Protein AF-A0A8J5N623-F1 (afdb_monomer)

Solvent-accessible surface area (backbone atoms only — not comparable to full-atom values): 10216 Å² total; per-residue (Å²): 112,74,68,59,57,49,50,54,53,49,52,52,51,50,54,52,53,52,53,49,53,52,53,52,50,52,61,70,72,46,78,70,57,74,87,44,41,56,81,73,43,44,65,59,52,53,32,50,52,12,28,52,43,9,46,52,46,37,54,52,38,32,59,75,38,57,42,78,83,55,65,49,67,75,46,41,43,70,24,18,51,44,29,21,51,51,32,48,52,50,40,44,64,72,31,49,49,36,61,77,67,63,70,63,93,48,71,68,61,44,48,53,48,45,50,48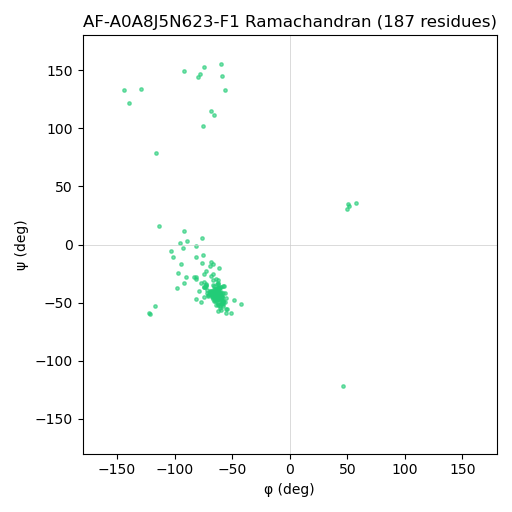,44,47,47,39,29,22,44,53,45,17,64,56,43,18,50,52,47,39,49,57,48,17,62,74,67,68,56,38,96,69,72,62,86,90,40,61,69,57,48,53,51,51,49,49,63,66,44,58,85,45,44,71,60,52,52,51,52,52,49,50,54,51,53,52,50,49,60,64,60,70,56,86,125

InterPro domains:
  IPR009801 Transmembrane protein 126 [PF07114] (34-179)
  IPR009801 Transmembrane protein 126 [PTHR16296] (22-180)

Secondary structure (DSSP, 8-state):
-HHHHHHHHHHHHHHHHHHHHHHHHHHHH-SSTTTTHHHHHHHHHHHHHHHHHHHHHHHHHHHHTT-TTTTHHHHHIIIIIHHHHHHHHHHIIIIIHHHHTT--S-HHHHHHHHHHHHHIIIIIHHHHHHHHHHHHHHHHHTSS-PPPTT-HHHHHHHHHHHHTTTHHHHHHHHHHHHHHHHHHH-S--

Organism: Homarus americanus (NCBI:txid6706)

Mean predicted aligned error: 6.56 Å

pLDDT: mean 87.83, std 6.81, range [43.38, 94.12]

Foldseek 3Di:
DVVVVVVVVVVVVVVLVVLLVVLVVCLVPDPPVLLCVLVVCVLVVLLCLLQVLLVVLLVLLLVVLVCDPHCPVVLSCQRHVVLSVQLSVQCVVQAVSCVSVVVDPDPVVSLVSNLCSSLCSRAVRSLVSSNVSSVVVSVVVVSHDQDDPVCVVSNVVVSCVSCVVCVVVSVVSSVVSVVVSVVSVPSDD

Structure (mmCIF, N/CA/C/O backbone):
data_AF-A0A8J5N623-F1
#
_entry.id   AF-A0A8J5N623-F1
#
loop_
_atom_site.group_PDB
_atom_site.id
_atom_si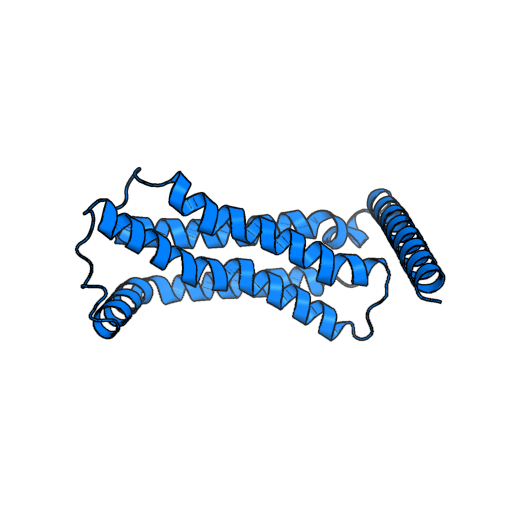te.type_symbol
_atom_site.label_atom_id
_atom_site.label_alt_id
_atom_site.label_comp_id
_atom_site.label_asym_id
_atom_site.label_entity_id
_atom_site.label_seq_id
_atom_site.pdbx_PDB_ins_code
_atom_site.Cartn_x
_atom_site.Cartn_y
_atom_site.Cartn_z
_atom_site.occupancy
_atom_site.B_iso_or_equiv
_atom_site.auth_seq_id
_atom_site.auth_comp_id
_atom_site.auth_asym_id
_atom_site.auth_atom_id
_atom_site.pdbx_PDB_model_num
ATOM 1 N N . MET A 1 1 ? 14.720 -37.752 -17.983 1.00 61.84 1 MET A N 1
ATOM 2 C CA . MET A 1 1 ? 13.963 -36.601 -18.526 1.00 61.84 1 MET A CA 1
ATOM 3 C C . MET A 1 1 ? 13.733 -35.498 -17.493 1.00 61.84 1 MET A C 1
ATOM 5 O O . MET A 1 1 ? 14.031 -34.363 -17.817 1.00 61.84 1 MET A O 1
ATOM 9 N N . SER A 1 2 ? 13.331 -35.794 -16.248 1.00 80.31 2 SER A N 1
ATOM 10 C CA . SER A 1 2 ? 13.046 -34.762 -15.224 1.00 80.31 2 SER A CA 1
ATOM 11 C C . SER A 1 2 ? 14.234 -33.883 -14.794 1.00 80.31 2 SER A C 1
ATOM 13 O O . SER A 1 2 ? 14.039 -32.703 -14.524 1.00 80.31 2 SER A O 1
ATOM 15 N N . ARG A 1 3 ? 15.465 -34.422 -14.745 1.00 80.56 3 ARG A N 1
ATOM 16 C CA . ARG A 1 3 ? 16.666 -33.634 -14.389 1.00 80.56 3 ARG A CA 1
ATOM 17 C C . ARG A 1 3 ? 17.141 -32.694 -15.498 1.00 80.56 3 ARG A C 1
ATOM 19 O O . ARG A 1 3 ? 17.675 -31.638 -15.202 1.00 80.56 3 ARG A O 1
ATOM 26 N N . LEU A 1 4 ? 16.959 -33.069 -16.765 1.00 81.94 4 LEU A N 1
ATOM 27 C CA . LEU A 1 4 ? 17.353 -32.215 -17.891 1.00 81.94 4 LEU A CA 1
ATOM 28 C C . LEU A 1 4 ? 16.415 -31.009 -17.990 1.00 81.94 4 LEU A C 1
ATOM 30 O O . LEU A 1 4 ? 16.894 -29.884 -18.023 1.00 81.94 4 LEU A O 1
ATOM 34 N N . SER A 1 5 ? 15.100 -31.224 -17.860 1.00 82.75 5 SER A N 1
ATOM 35 C CA . SER A 1 5 ? 14.128 -30.125 -17.813 1.00 82.75 5 SER A CA 1
ATOM 36 C C . SER A 1 5 ? 14.331 -29.188 -16.616 1.00 82.75 5 SER A C 1
ATOM 38 O O . SER A 1 5 ? 14.076 -27.993 -16.730 1.00 82.75 5 SER A O 1
ATOM 40 N N . SER A 1 6 ? 14.788 -29.694 -15.460 1.00 84.12 6 SER A N 1
ATOM 41 C CA . SER A 1 6 ? 15.089 -28.830 -14.309 1.00 84.12 6 SER A CA 1
ATOM 42 C C . SER A 1 6 ? 16.354 -27.998 -14.523 1.00 84.12 6 SER A C 1
ATOM 44 O O . SER A 1 6 ? 16.360 -26.826 -14.166 1.00 84.12 6 SER A O 1
ATOM 46 N N . ILE A 1 7 ? 17.391 -28.574 -15.141 1.00 86.31 7 ILE A N 1
ATOM 47 C CA . ILE A 1 7 ? 18.635 -27.861 -15.472 1.00 86.31 7 ILE A CA 1
ATOM 48 C C . ILE A 1 7 ? 18.370 -26.784 -16.532 1.00 86.31 7 ILE A C 1
ATOM 50 O O . ILE A 1 7 ? 18.828 -25.656 -16.382 1.00 86.31 7 ILE A O 1
ATOM 54 N N . GLU A 1 8 ? 17.584 -27.091 -17.566 1.00 87.19 8 GLU A N 1
ATOM 55 C CA . GLU A 1 8 ? 17.186 -26.119 -18.595 1.00 87.19 8 GLU A CA 1
ATOM 56 C C . GLU A 1 8 ? 16.354 -24.968 -18.007 1.00 87.19 8 GLU A C 1
ATOM 58 O O . GLU A 1 8 ? 16.576 -23.803 -18.341 1.00 87.19 8 GLU A O 1
ATOM 63 N N . ALA A 1 9 ? 15.424 -25.273 -17.095 1.00 85.81 9 ALA A N 1
ATOM 64 C CA . ALA A 1 9 ? 14.630 -24.258 -16.406 1.00 85.81 9 ALA A CA 1
ATOM 65 C C . ALA A 1 9 ? 15.488 -23.355 -15.502 1.00 85.81 9 ALA A C 1
ATOM 67 O O . ALA A 1 9 ? 15.245 -22.150 -15.424 1.00 85.81 9 ALA A O 1
ATOM 68 N N . GLU A 1 10 ? 16.490 -23.921 -14.830 1.00 89.81 10 GLU A N 1
ATOM 69 C CA . GLU A 1 10 ? 17.416 -23.174 -13.980 1.00 89.81 10 GLU A CA 1
ATOM 70 C C . GLU A 1 10 ? 18.381 -22.311 -14.802 1.00 89.81 10 GLU A C 1
ATOM 72 O O . GLU A 1 10 ? 18.553 -21.134 -14.490 1.00 89.81 10 GLU A O 1
ATOM 77 N N . ALA A 1 11 ? 18.903 -22.834 -15.915 1.00 88.31 11 ALA A N 1
ATOM 78 C CA . ALA A 1 11 ? 19.735 -22.080 -16.853 1.00 88.31 11 ALA A CA 1
ATOM 79 C C . ALA A 1 11 ? 18.976 -20.897 -17.477 1.00 88.31 11 ALA A C 1
ATOM 81 O O . ALA A 1 11 ? 19.499 -19.783 -17.526 1.00 88.31 11 ALA A O 1
ATOM 82 N N . ARG A 1 12 ? 17.714 -21.101 -17.890 1.00 87.50 12 ARG A N 1
ATOM 83 C CA . ARG A 1 12 ? 16.859 -20.013 -18.395 1.00 87.50 12 ARG A CA 1
ATOM 84 C C . ARG A 1 12 ? 16.616 -18.946 -17.325 1.00 87.50 12 ARG A C 1
ATOM 86 O O . ARG A 1 12 ? 16.663 -17.760 -17.636 1.00 87.50 12 ARG A O 1
ATOM 93 N N . ARG A 1 13 ? 16.379 -19.355 -16.073 1.00 87.31 13 ARG A N 1
ATOM 94 C CA . ARG A 1 13 ? 16.190 -18.423 -14.952 1.00 87.31 13 ARG A CA 1
ATOM 95 C C . ARG A 1 13 ? 17.457 -17.612 -14.670 1.00 87.31 13 ARG A C 1
ATOM 97 O O . ARG A 1 13 ? 17.341 -16.422 -14.407 1.00 87.31 13 ARG A O 1
ATOM 104 N N . GLY A 1 14 ? 18.634 -18.238 -14.736 1.00 89.56 14 GLY A N 1
ATOM 105 C CA . GLY A 1 14 ? 19.921 -17.551 -14.597 1.00 89.56 14 GLY A CA 1
ATOM 106 C C . GLY A 1 14 ? 20.094 -16.454 -15.648 1.00 89.56 14 GLY A C 1
ATOM 107 O O . GLY A 1 14 ? 20.251 -15.292 -15.291 1.00 89.56 14 GLY A O 1
ATOM 108 N N . ALA A 1 15 ? 19.916 -16.798 -16.927 1.00 89.38 15 ALA A N 1
ATOM 109 C CA . ALA A 1 15 ? 20.019 -15.837 -18.028 1.00 89.38 15 ALA A CA 1
ATOM 110 C C . ALA A 1 15 ? 19.015 -14.670 -17.914 1.00 89.38 15 ALA A C 1
ATOM 112 O O . ALA A 1 15 ? 19.348 -13.533 -18.233 1.00 89.38 15 ALA A O 1
ATOM 113 N N . GLU A 1 16 ? 17.792 -14.930 -17.436 1.00 88.50 16 GLU A N 1
ATOM 114 C CA . GLU A 1 16 ? 16.791 -13.882 -17.186 1.00 88.50 16 GLU A CA 1
ATOM 115 C C . GLU A 1 16 ? 17.231 -12.912 -16.076 1.00 88.50 16 GLU A C 1
ATOM 117 O O . GLU A 1 16 ? 17.041 -11.700 -16.193 1.00 88.50 16 GLU A O 1
ATOM 122 N N . VAL A 1 17 ? 17.825 -13.434 -14.998 1.00 89.75 17 VAL A N 1
ATOM 123 C CA . VAL A 1 17 ? 18.343 -12.618 -13.891 1.00 89.75 17 VAL A CA 1
ATOM 124 C C . VAL A 1 17 ? 19.509 -11.750 -14.363 1.00 89.75 17 VAL A C 1
ATOM 126 O O . VAL A 1 17 ? 19.524 -10.557 -14.056 1.00 89.75 17 VAL A O 1
ATOM 129 N N . ASP A 1 18 ? 20.427 -12.307 -15.148 1.00 91.75 18 ASP A N 1
ATOM 130 C CA . ASP A 1 18 ? 21.573 -11.570 -15.689 1.00 91.75 18 ASP A CA 1
ATOM 131 C C . ASP A 1 18 ? 21.121 -10.449 -16.641 1.00 91.75 18 ASP A C 1
ATOM 133 O O . ASP A 1 18 ? 21.531 -9.298 -16.480 1.00 91.75 18 ASP A O 1
ATOM 137 N N . ALA A 1 19 ? 20.184 -10.741 -17.552 1.00 91.12 19 ALA A N 1
ATOM 138 C CA . ALA A 1 19 ? 19.603 -9.744 -18.457 1.00 91.12 19 ALA A CA 1
ATOM 139 C C . ALA A 1 19 ? 18.875 -8.616 -17.701 1.00 91.12 19 ALA A C 1
ATOM 141 O O . ALA A 1 19 ? 18.941 -7.442 -18.080 1.00 91.12 19 ALA A O 1
ATOM 142 N N . PHE A 1 20 ? 18.196 -8.945 -16.598 1.00 90.94 20 PHE A N 1
ATOM 143 C CA . PHE A 1 20 ? 17.582 -7.941 -15.729 1.00 90.94 20 PHE A CA 1
ATOM 144 C C . PHE A 1 20 ? 18.638 -7.056 -15.043 1.00 90.94 20 PHE A C 1
ATOM 146 O O . PHE A 1 20 ? 18.471 -5.842 -14.959 1.00 90.94 20 PHE A O 1
ATOM 153 N N . HIS A 1 21 ? 19.744 -7.627 -14.566 1.00 91.94 21 HIS A N 1
ATOM 154 C CA . HIS A 1 21 ? 20.822 -6.849 -13.948 1.00 91.94 21 HIS A CA 1
ATOM 155 C C . HIS A 1 21 ? 21.518 -5.906 -14.935 1.00 91.94 21 HIS A C 1
ATOM 157 O O . HIS A 1 21 ? 21.803 -4.753 -14.590 1.00 91.94 21 HIS A O 1
ATOM 163 N N . GLU A 1 22 ? 21.754 -6.369 -16.160 1.00 93.00 22 GLU A N 1
ATOM 164 C CA . GLU A 1 22 ? 22.340 -5.553 -17.223 1.00 93.00 22 GLU A CA 1
ATOM 165 C C . GLU A 1 22 ? 21.433 -4.367 -17.574 1.00 93.00 22 GLU A C 1
ATOM 167 O O . GLU A 1 22 ? 21.854 -3.211 -17.525 1.00 93.00 22 GLU A O 1
ATOM 172 N N . SER A 1 23 ? 20.151 -4.633 -17.823 1.00 91.12 23 SER A N 1
ATOM 173 C CA . SER A 1 23 ? 19.167 -3.592 -18.140 1.00 91.12 23 SER A CA 1
ATOM 174 C C . SER A 1 23 ? 18.974 -2.575 -17.008 1.00 91.12 23 SER A C 1
ATOM 176 O O . SER A 1 23 ? 18.869 -1.378 -17.275 1.00 91.12 23 SER A O 1
ATOM 178 N N . ILE A 1 24 ? 19.004 -2.993 -15.737 1.00 90.81 24 ILE A N 1
ATOM 179 C CA . ILE A 1 24 ? 18.969 -2.060 -14.597 1.00 90.81 24 ILE A CA 1
ATOM 180 C C . ILE A 1 24 ? 20.214 -1.172 -14.547 1.00 90.81 24 ILE A C 1
ATOM 182 O O . ILE A 1 24 ? 20.088 0.029 -14.282 1.00 90.81 24 ILE A O 1
ATOM 186 N N . THR A 1 25 ? 21.391 -1.734 -14.824 1.00 92.38 25 THR A N 1
ATOM 187 C CA . THR A 1 25 ? 22.647 -0.970 -14.898 1.00 92.38 25 THR A CA 1
ATOM 188 C C . THR A 1 25 ? 22.569 0.086 -15.999 1.00 92.38 25 THR A C 1
ATOM 190 O O . THR A 1 25 ? 22.835 1.261 -15.740 1.00 92.38 25 THR A O 1
ATOM 193 N N . LEU A 1 26 ? 22.078 -0.292 -17.184 1.00 91.81 26 LEU A N 1
ATOM 194 C CA . LEU A 1 26 ? 21.854 0.634 -18.298 1.00 91.81 26 LEU A CA 1
ATOM 195 C C . LEU A 1 26 ? 20.890 1.767 -17.922 1.00 91.81 26 LEU A C 1
ATOM 197 O O . LEU A 1 26 ? 21.179 2.935 -18.179 1.00 91.81 26 LEU A O 1
ATOM 201 N N . ILE A 1 27 ? 1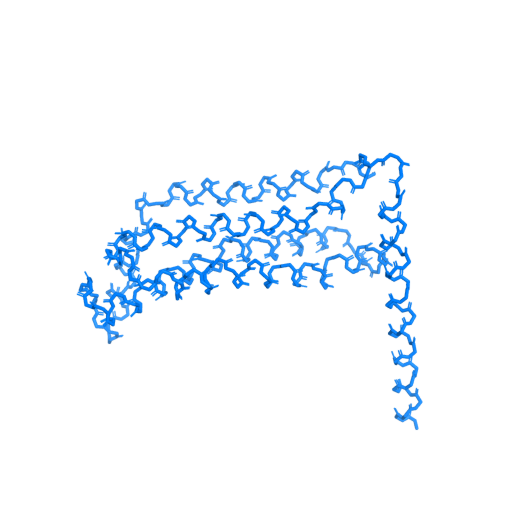9.777 1.449 -17.251 1.00 90.06 27 ILE A N 1
ATOM 202 C CA . ILE A 1 27 ? 18.828 2.460 -16.759 1.00 90.06 27 ILE A CA 1
ATOM 203 C C . ILE A 1 27 ? 19.522 3.416 -15.781 1.00 90.06 27 ILE A C 1
ATOM 205 O O . ILE A 1 27 ? 19.288 4.625 -15.823 1.00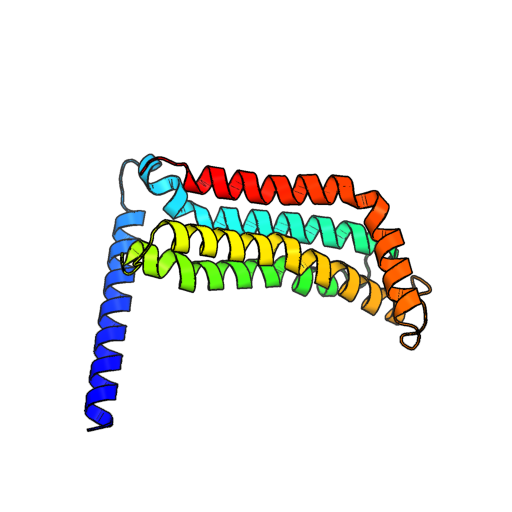 90.06 27 ILE A O 1
ATOM 209 N N . HIS A 1 28 ? 20.380 2.908 -14.894 1.00 88.81 28 HIS A N 1
ATOM 210 C CA . HIS A 1 28 ? 21.078 3.733 -13.906 1.00 88.81 28 HIS A CA 1
ATOM 211 C C . HIS A 1 28 ? 22.062 4.708 -14.555 1.00 88.81 28 HIS A C 1
ATOM 213 O O . HIS A 1 28 ? 22.068 5.890 -14.192 1.00 88.81 28 HIS A O 1
ATOM 219 N N . GLU A 1 29 ? 22.808 4.255 -15.555 1.00 93.50 29 GLU A N 1
ATOM 220 C CA . GLU A 1 29 ? 23.816 5.052 -16.260 1.00 93.50 29 GLU A CA 1
ATOM 221 C C . GLU A 1 29 ? 23.236 5.973 -17.349 1.00 93.50 29 GLU A C 1
ATOM 223 O O . GLU A 1 29 ? 23.932 6.876 -17.823 1.00 93.50 29 GLU A O 1
ATOM 228 N N . TRP A 1 30 ? 21.954 5.810 -17.700 1.00 92.19 30 TRP A N 1
ATOM 229 C CA . TRP A 1 30 ? 21.280 6.569 -18.758 1.00 92.19 30 TRP A CA 1
ATOM 230 C C . TRP A 1 30 ? 21.341 8.096 -18.566 1.00 92.19 30 TRP A C 1
ATOM 232 O O . TRP A 1 30 ? 21.024 8.623 -17.488 1.00 92.19 30 TRP A O 1
ATOM 242 N N . LYS A 1 31 ? 21.696 8.806 -19.649 1.00 92.62 31 LYS A N 1
ATOM 243 C CA . LYS A 1 31 ? 21.697 10.274 -19.774 1.00 92.62 31 LYS A CA 1
ATOM 244 C C . LYS A 1 31 ? 20.936 10.686 -21.050 1.00 92.62 31 LYS A C 1
ATOM 246 O O . LYS A 1 31 ? 21.253 10.133 -22.099 1.00 92.62 31 LYS A O 1
ATOM 251 N N . PRO A 1 32 ? 20.030 11.684 -21.000 1.00 91.19 32 PRO A N 1
ATOM 252 C CA . PRO A 1 32 ? 19.668 12.508 -19.844 1.00 91.19 32 PRO A CA 1
ATOM 253 C C . PRO A 1 32 ? 18.794 11.754 -18.829 1.00 91.19 32 PRO A C 1
ATOM 255 O O . PRO A 1 32 ? 18.073 10.821 -19.156 1.00 91.19 32 PRO A O 1
ATOM 258 N N . THR A 1 33 ? 18.865 12.143 -17.556 1.00 86.38 33 THR A N 1
ATOM 259 C CA . THR A 1 33 ? 18.146 11.448 -16.472 1.00 86.38 33 THR A CA 1
ATOM 260 C C . THR A 1 33 ? 16.644 11.737 -16.441 1.00 86.38 33 THR A C 1
ATOM 262 O O . THR A 1 33 ? 15.944 11.101 -15.657 1.00 86.38 33 THR A O 1
ATOM 265 N N . SER A 1 34 ? 16.166 12.695 -17.242 1.00 85.81 34 SER A N 1
ATOM 266 C CA . SER A 1 34 ? 14.746 13.032 -17.389 1.00 85.81 34 SER A CA 1
ATOM 267 C C . SER A 1 34 ? 13.939 11.855 -17.919 1.00 85.81 34 SER A C 1
ATOM 269 O O . SER A 1 34 ? 12.901 11.539 -17.359 1.00 85.81 34 SER A O 1
ATOM 271 N N . ASP A 1 35 ? 14.465 11.158 -18.924 1.00 85.44 35 ASP A N 1
ATOM 272 C CA . ASP A 1 35 ? 13.712 10.165 -19.703 1.00 85.44 35 ASP A CA 1
ATOM 273 C C . ASP A 1 35 ? 13.445 8.884 -18.897 1.00 85.44 35 ASP A C 1
ATOM 275 O O . ASP A 1 35 ? 12.524 8.125 -19.165 1.00 85.44 35 ASP A O 1
ATOM 279 N N . VAL A 1 36 ? 14.266 8.644 -17.872 1.00 87.38 36 VAL A N 1
ATOM 280 C CA . VAL A 1 36 ? 14.174 7.482 -16.977 1.00 87.38 36 VAL A CA 1
ATOM 281 C C . VAL A 1 36 ? 13.802 7.884 -15.550 1.00 87.38 36 VAL A C 1
ATOM 283 O O . VAL A 1 36 ? 14.000 7.100 -14.615 1.00 87.38 36 VAL A O 1
ATOM 286 N N . PHE A 1 37 ? 13.297 9.106 -15.343 1.00 85.25 37 PHE A N 1
ATOM 287 C CA . PHE A 1 37 ? 12.998 9.623 -14.008 1.00 85.25 37 PHE A CA 1
ATOM 288 C C . PHE A 1 37 ? 11.983 8.738 -13.276 1.00 85.25 37 PHE A C 1
ATOM 290 O O . PHE A 1 37 ? 12.246 8.326 -12.136 1.00 85.25 37 PHE A O 1
ATOM 297 N N . ALA A 1 38 ? 10.882 8.388 -13.946 1.00 83.69 38 ALA A N 1
ATOM 298 C CA . ALA A 1 38 ? 9.874 7.478 -13.420 1.00 83.69 38 ALA A CA 1
ATOM 299 C C . ALA A 1 38 ? 10.484 6.106 -13.078 1.00 83.69 38 ALA A C 1
ATOM 301 O O . ALA A 1 38 ? 10.360 5.644 -11.943 1.00 83.69 38 ALA A O 1
ATOM 302 N N . LEU A 1 39 ? 11.250 5.492 -13.991 1.00 84.38 39 LEU A N 1
ATOM 303 C CA . LEU A 1 39 ? 11.878 4.178 -13.764 1.00 84.38 39 LEU A CA 1
ATOM 304 C C . LEU A 1 39 ? 12.910 4.168 -12.627 1.00 84.38 39 LEU A C 1
ATOM 306 O O . LEU A 1 39 ? 13.090 3.136 -11.979 1.00 84.38 39 LEU A O 1
ATOM 310 N N . LYS A 1 40 ? 13.588 5.287 -12.360 1.00 86.25 40 LYS A N 1
ATOM 311 C CA . LYS A 1 40 ? 14.543 5.397 -11.246 1.00 86.25 40 LYS A CA 1
ATOM 312 C C . LYS A 1 40 ? 13.846 5.601 -9.903 1.00 86.25 40 LYS A C 1
ATOM 314 O O . LYS A 1 40 ? 14.267 5.023 -8.902 1.00 86.25 40 LYS A O 1
ATOM 319 N N . ASN A 1 41 ? 12.787 6.409 -9.865 1.00 86.25 41 ASN A N 1
ATOM 320 C CA . ASN A 1 41 ? 12.191 6.876 -8.610 1.00 86.25 41 ASN A CA 1
ATOM 321 C C . ASN A 1 41 ? 10.890 6.168 -8.213 1.00 86.25 41 ASN A C 1
ATOM 323 O O . ASN A 1 41 ? 10.397 6.399 -7.105 1.00 86.25 41 ASN A O 1
ATOM 327 N N . TYR A 1 42 ? 10.339 5.287 -9.055 1.00 84.62 42 TYR A N 1
ATOM 328 C CA . TYR A 1 42 ? 9.032 4.678 -8.794 1.00 84.62 42 TYR A CA 1
ATOM 329 C C . TYR A 1 42 ? 8.964 3.945 -7.437 1.00 84.62 42 TYR A C 1
ATOM 331 O O . TYR A 1 42 ? 7.984 4.117 -6.718 1.00 84.62 42 TYR A O 1
ATOM 339 N N . MET A 1 43 ? 9.992 3.185 -7.014 1.00 84.50 43 MET A N 1
ATOM 340 C CA . MET A 1 43 ? 9.953 2.471 -5.720 1.00 84.50 43 MET A CA 1
ATOM 341 C C . MET A 1 43 ? 9.804 3.428 -4.539 1.00 84.50 43 MET A C 1
ATOM 343 O O . MET A 1 43 ? 9.042 3.155 -3.606 1.00 84.50 43 MET A O 1
ATOM 347 N N . PHE A 1 44 ? 10.527 4.549 -4.577 1.00 87.75 44 PHE A N 1
ATOM 348 C CA . PHE A 1 44 ? 10.459 5.568 -3.537 1.00 87.75 44 PHE A CA 1
ATOM 349 C C . PHE A 1 44 ? 9.094 6.250 -3.538 1.00 87.75 44 PHE A C 1
ATOM 351 O O . PHE A 1 44 ? 8.500 6.406 -2.470 1.00 87.75 44 PHE A O 1
ATOM 358 N N . ALA A 1 45 ? 8.560 6.577 -4.719 1.00 87.12 45 ALA A N 1
ATOM 359 C CA . ALA A 1 45 ? 7.231 7.163 -4.859 1.00 87.12 45 ALA A CA 1
ATOM 360 C C . ALA A 1 45 ? 6.138 6.235 -4.296 1.00 87.12 45 ALA A C 1
ATOM 362 O O . ALA A 1 45 ? 5.372 6.645 -3.421 1.00 87.12 45 ALA A O 1
ATOM 363 N N . LEU A 1 46 ? 6.114 4.964 -4.709 1.00 87.19 46 LEU A N 1
ATOM 364 C CA . LEU A 1 46 ? 5.140 3.967 -4.242 1.00 87.19 46 LEU A CA 1
ATOM 365 C C . LEU A 1 46 ? 5.233 3.735 -2.728 1.00 87.19 46 LEU A C 1
ATOM 367 O O . LEU A 1 46 ? 4.217 3.690 -2.028 1.00 87.19 46 LEU A O 1
ATOM 371 N N . SER A 1 47 ? 6.455 3.631 -2.203 1.00 89.56 47 SER A N 1
ATOM 372 C CA . SER A 1 47 ? 6.695 3.436 -0.770 1.00 89.56 47 SER A CA 1
ATOM 373 C C . SER A 1 47 ? 6.256 4.642 0.056 1.00 89.56 47 SER A C 1
ATOM 375 O O . SER A 1 47 ? 5.641 4.475 1.113 1.00 89.56 47 SER A O 1
ATOM 377 N N . ALA A 1 48 ? 6.544 5.858 -0.414 1.00 90.12 48 ALA A N 1
ATOM 378 C CA . ALA A 1 48 ? 6.152 7.092 0.258 1.00 90.12 48 ALA A CA 1
ATOM 379 C C . ALA A 1 48 ? 4.627 7.253 0.277 1.00 90.12 48 ALA A C 1
ATOM 381 O O . ALA A 1 48 ? 4.048 7.533 1.329 1.00 90.12 48 ALA A O 1
ATOM 382 N N . LEU A 1 49 ? 3.967 7.002 -0.855 1.00 89.94 49 LEU A N 1
ATOM 383 C CA . LEU A 1 49 ? 2.512 7.058 -0.971 1.00 89.94 49 LEU A CA 1
ATOM 384 C C . LEU A 1 49 ? 1.826 6.025 -0.077 1.00 89.94 49 LEU A C 1
ATOM 386 O O . LEU A 1 49 ? 0.875 6.366 0.632 1.00 89.94 49 LEU A O 1
ATOM 390 N N . SER A 1 50 ? 2.302 4.779 -0.085 1.00 90.94 50 SER A N 1
ATOM 391 C CA . SER A 1 50 ? 1.740 3.690 0.729 1.00 90.94 50 SER A CA 1
ATOM 392 C C . SER A 1 50 ? 1.951 3.937 2.223 1.00 90.94 50 SER A C 1
ATOM 394 O O . SER A 1 50 ? 1.026 3.802 3.025 1.00 90.94 50 SER A O 1
ATOM 396 N N . SER A 1 51 ? 3.140 4.406 2.606 1.00 92.31 51 SER A N 1
ATOM 397 C CA . SER A 1 51 ? 3.438 4.724 4.005 1.00 92.31 51 SER A CA 1
ATOM 398 C C . SER A 1 51 ? 2.649 5.941 4.486 1.00 92.31 51 SER A C 1
ATOM 400 O O . SER A 1 51 ? 2.116 5.929 5.592 1.00 92.31 51 SER A O 1
ATOM 402 N N . GLY A 1 52 ? 2.543 6.994 3.673 1.00 92.38 52 GLY A N 1
ATOM 403 C CA . GLY A 1 52 ? 1.836 8.223 4.041 1.00 92.38 52 GLY A CA 1
ATOM 404 C C . GLY A 1 52 ? 0.340 7.995 4.253 1.00 92.38 52 GLY A C 1
ATOM 405 O O . GLY A 1 52 ? -0.227 8.415 5.264 1.00 92.38 52 GLY A O 1
ATOM 406 N N . SER A 1 53 ? -0.290 7.262 3.338 1.00 92.75 53 SER A N 1
ATOM 407 C CA . SER A 1 53 ? -1.699 6.872 3.448 1.00 92.75 53 SER A CA 1
ATOM 408 C C . SER A 1 53 ? -1.954 5.935 4.632 1.00 92.75 53 SER A C 1
ATOM 410 O O . SER A 1 53 ? -2.842 6.211 5.444 1.00 92.75 53 SER A O 1
ATOM 412 N N . GLY A 1 54 ? -1.130 4.898 4.807 1.00 92.56 54 GLY A N 1
ATOM 413 C CA . GLY A 1 54 ? -1.195 4.012 5.969 1.00 92.56 54 GLY A CA 1
ATOM 414 C C . GLY A 1 54 ? -1.007 4.757 7.294 1.00 92.56 54 GLY A C 1
ATOM 415 O O . GLY A 1 54 ? -1.774 4.554 8.237 1.00 92.56 54 GLY A O 1
ATOM 416 N N . ALA A 1 55 ? -0.038 5.674 7.371 1.00 93.62 55 ALA A N 1
ATOM 417 C CA . ALA A 1 55 ? 0.231 6.471 8.567 1.00 93.62 55 ALA A CA 1
ATOM 418 C C . ALA A 1 55 ? -0.933 7.408 8.903 1.00 93.62 55 ALA A C 1
ATOM 420 O O . ALA A 1 55 ? -1.299 7.535 10.078 1.00 93.62 55 ALA A O 1
ATOM 421 N N . TYR A 1 56 ? -1.546 8.023 7.890 1.00 94.12 56 TYR A N 1
ATOM 422 C CA . TYR A 1 56 ? -2.727 8.861 8.062 1.00 94.12 56 TYR A CA 1
ATOM 423 C C . TYR A 1 56 ? -3.908 8.060 8.623 1.00 94.12 56 TYR A C 1
ATOM 425 O O . TYR A 1 56 ? -4.483 8.434 9.652 1.00 94.12 56 TYR A O 1
ATOM 433 N N . ILE A 1 57 ? -4.227 6.926 7.991 1.00 93.19 57 ILE A N 1
ATOM 434 C CA . ILE A 1 57 ? -5.329 6.044 8.395 1.00 93.19 57 ILE A CA 1
ATOM 435 C C . ILE A 1 57 ? -5.093 5.510 9.815 1.00 93.19 57 ILE A C 1
ATOM 437 O O . ILE A 1 57 ? -5.982 5.593 10.667 1.00 93.19 57 ILE A O 1
ATOM 441 N N . ASN A 1 58 ? -3.881 5.032 10.107 1.00 93.94 58 ASN A N 1
ATOM 442 C CA . ASN A 1 58 ? -3.522 4.527 11.430 1.00 93.94 58 ASN A CA 1
ATOM 443 C C . ASN A 1 58 ? -3.644 5.620 12.504 1.00 93.94 58 ASN A C 1
ATOM 445 O O . ASN A 1 58 ? -4.241 5.407 13.559 1.00 93.94 58 ASN A O 1
ATOM 449 N N . SER A 1 59 ? -3.130 6.822 12.231 1.00 92.31 59 SER A N 1
ATOM 450 C CA . SER A 1 59 ? -3.197 7.951 13.168 1.00 92.31 59 SER A CA 1
ATOM 451 C C . SER A 1 59 ? -4.636 8.362 13.468 1.00 92.31 59 SER A C 1
ATOM 453 O O . SER A 1 59 ? -4.966 8.661 14.619 1.00 92.31 59 SER A O 1
ATOM 455 N N . TYR A 1 60 ? -5.502 8.333 12.453 1.00 93.69 60 TYR A N 1
ATOM 456 C CA . TYR A 1 60 ? -6.922 8.610 12.615 1.00 93.69 60 TYR A CA 1
ATOM 457 C C . TYR A 1 60 ? -7.595 7.599 13.551 1.00 93.69 60 TYR A C 1
ATOM 459 O O . TYR A 1 60 ? -8.131 7.996 14.590 1.00 93.69 60 TYR A O 1
ATOM 467 N N . TYR A 1 61 ? -7.518 6.300 13.243 1.00 92.00 61 TYR A N 1
ATOM 468 C CA . TYR A 1 61 ? -8.183 5.278 14.058 1.00 92.00 61 TYR A CA 1
ATOM 469 C C . TYR A 1 61 ? -7.620 5.227 15.481 1.00 92.00 61 TYR A C 1
ATOM 471 O O . TYR A 1 61 ? -8.398 5.215 16.433 1.00 92.00 61 TYR A O 1
ATOM 479 N N . ARG A 1 62 ? -6.297 5.338 15.666 1.00 92.06 62 ARG A N 1
ATOM 480 C CA . ARG A 1 62 ? -5.677 5.414 17.005 1.00 92.06 62 ARG A CA 1
ATOM 481 C C . ARG A 1 62 ? -6.209 6.579 17.840 1.00 92.06 62 ARG A C 1
ATOM 483 O O . ARG A 1 62 ? -6.357 6.437 19.057 1.00 92.06 62 ARG A O 1
ATOM 490 N N . LYS A 1 63 ? -6.504 7.721 17.208 1.00 91.56 63 LYS A N 1
ATOM 491 C CA . LYS A 1 63 ? -7.098 8.883 17.882 1.00 91.56 63 LYS A CA 1
ATOM 492 C C . LYS A 1 63 ? -8.544 8.614 18.296 1.00 91.56 63 LYS A C 1
ATOM 494 O O . LYS A 1 63 ? -8.916 8.973 19.411 1.00 91.56 63 LYS A O 1
ATOM 499 N N . VAL A 1 64 ? -9.330 7.955 17.444 1.00 91.31 64 VAL A N 1
ATOM 500 C CA . VAL A 1 64 ? -10.738 7.618 17.722 1.00 91.31 64 VAL A CA 1
ATOM 501 C C . VAL A 1 64 ? -10.868 6.695 18.939 1.00 91.31 64 VAL A C 1
ATOM 503 O O . VAL A 1 64 ? -11.674 6.969 19.826 1.00 91.31 64 VAL A O 1
ATOM 506 N N . VAL A 1 65 ? -10.026 5.663 19.041 1.00 89.75 65 VAL A N 1
ATOM 507 C CA . VAL A 1 65 ? -10.044 4.703 20.167 1.00 89.75 65 VAL A CA 1
ATOM 508 C C . VAL A 1 65 ? -9.112 5.072 21.332 1.00 89.75 65 VAL A C 1
ATOM 510 O O . VAL A 1 65 ? -8.891 4.274 22.243 1.00 89.75 65 VAL A O 1
ATOM 513 N N . LYS A 1 66 ? -8.582 6.303 21.331 1.00 89.19 66 LYS A N 1
ATOM 514 C CA . LYS A 1 66 ? -7.798 6.897 22.429 1.00 89.19 66 LYS A CA 1
ATOM 515 C C . LYS A 1 66 ? -6.541 6.104 22.833 1.00 89.19 66 LYS A C 1
ATOM 517 O O . LYS A 1 66 ? -6.152 6.130 23.997 1.00 89.19 66 LYS A O 1
ATOM 522 N N . LEU A 1 67 ? -5.848 5.479 21.877 1.00 86.00 67 LEU A N 1
ATOM 523 C CA . LEU A 1 67 ? -4.642 4.673 22.146 1.00 86.00 67 LEU A CA 1
ATOM 524 C C . LEU A 1 67 ? -3.411 5.487 22.618 1.00 86.00 67 LEU A C 1
ATOM 526 O O . LEU A 1 67 ? -2.455 4.917 23.139 1.00 86.00 67 LEU A O 1
ATOM 530 N N . ARG A 1 68 ? -3.409 6.821 22.450 1.00 83.25 68 ARG A N 1
ATOM 531 C CA . ARG A 1 68 ? -2.314 7.746 22.843 1.00 83.25 68 ARG A CA 1
ATOM 532 C C . ARG A 1 68 ? -0.928 7.219 22.417 1.00 83.25 68 ARG A C 1
ATOM 534 O O . ARG A 1 68 ? -0.720 7.001 21.226 1.00 83.25 68 ARG A O 1
ATOM 541 N N . ASN A 1 69 ? 0.006 7.017 23.351 1.00 82.31 69 ASN A N 1
ATOM 542 C CA . ASN A 1 69 ? 1.354 6.487 23.085 1.00 82.31 69 ASN A CA 1
ATOM 543 C C . ASN A 1 69 ? 1.449 4.960 23.224 1.00 82.31 69 ASN A C 1
ATOM 545 O O . ASN A 1 69 ? 2.501 4.382 22.962 1.00 82.31 69 ASN A O 1
ATOM 549 N N . GLN A 1 70 ? 0.367 4.289 23.615 1.00 80.50 70 GLN A N 1
ATOM 550 C CA . GLN A 1 70 ? 0.360 2.839 23.755 1.00 80.50 70 GLN A CA 1
ATOM 551 C C . GLN A 1 70 ? 0.235 2.172 22.376 1.00 80.50 70 GLN A C 1
ATOM 553 O O . GLN A 1 70 ? -0.377 2.719 21.450 1.00 80.50 70 GLN A O 1
ATOM 558 N N . ALA A 1 71 ? 0.872 1.003 22.232 1.00 80.88 71 ALA A N 1
ATOM 559 C CA . ALA A 1 71 ? 0.871 0.183 21.015 1.00 80.88 71 ALA A CA 1
ATOM 560 C C . ALA A 1 71 ? 1.204 0.955 19.715 1.00 80.88 71 ALA A C 1
ATOM 562 O O . ALA A 1 71 ? 0.722 0.615 18.633 1.00 80.88 71 ALA A O 1
ATOM 563 N N . PHE A 1 72 ? 2.025 2.013 19.802 1.00 84.94 72 PHE A N 1
ATOM 564 C CA . PHE A 1 72 ? 2.419 2.808 18.635 1.00 84.94 72 PHE A CA 1
ATOM 565 C C . PHE A 1 72 ? 3.146 1.945 17.600 1.00 84.94 72 PHE A C 1
ATOM 567 O O . PHE A 1 72 ? 2.672 1.803 16.479 1.00 84.94 72 PHE A O 1
ATOM 574 N N . ILE A 1 73 ? 4.234 1.287 18.007 1.00 86.19 73 ILE A N 1
ATOM 575 C CA . ILE A 1 73 ? 5.035 0.430 17.120 1.00 86.19 73 ILE A CA 1
ATOM 576 C C . ILE A 1 73 ? 4.199 -0.751 16.608 1.00 86.19 73 ILE A C 1
ATOM 578 O O . ILE A 1 73 ? 4.226 -1.064 15.421 1.00 86.19 73 ILE A O 1
ATOM 582 N N . SER A 1 74 ? 3.395 -1.359 17.483 1.00 87.31 74 SER A N 1
ATOM 583 C CA . SER A 1 74 ? 2.586 -2.537 17.153 1.00 87.31 74 SER A CA 1
ATOM 584 C C . SER A 1 74 ? 1.476 -2.263 16.138 1.00 87.31 74 SER A C 1
ATOM 586 O O . SER A 1 74 ? 1.064 -3.181 15.442 1.00 87.31 74 SER A O 1
ATOM 588 N N . THR A 1 75 ? 0.993 -1.022 16.037 1.00 88.00 75 THR A N 1
ATOM 589 C CA . THR A 1 75 ? 0.026 -0.610 15.002 1.00 88.00 75 THR A CA 1
ATOM 590 C C . THR A 1 75 ? 0.722 -0.053 13.761 1.00 88.00 75 THR A C 1
ATOM 592 O O . THR A 1 75 ? 0.253 -0.267 12.648 1.00 88.00 75 THR A O 1
ATOM 595 N N . LEU A 1 76 ? 1.871 0.610 13.923 1.00 90.12 76 LEU A N 1
ATOM 596 C CA . LEU A 1 76 ? 2.641 1.175 12.814 1.00 90.12 76 LEU A CA 1
ATOM 597 C C . LEU A 1 76 ? 3.239 0.091 11.906 1.00 90.12 76 LEU A C 1
ATOM 599 O O . LEU A 1 76 ? 3.149 0.199 10.686 1.00 90.12 76 LEU A O 1
ATOM 603 N N . LEU A 1 77 ? 3.813 -0.966 12.485 1.00 91.62 77 LEU A N 1
ATOM 604 C CA . LEU A 1 77 ? 4.427 -2.059 11.727 1.00 91.62 77 LEU A CA 1
ATOM 605 C C . LEU A 1 77 ? 3.460 -2.704 10.717 1.00 91.62 77 LEU A C 1
ATOM 607 O O . LEU A 1 77 ? 3.757 -2.669 9.522 1.00 91.62 77 LEU A O 1
ATOM 611 N N . PRO A 1 78 ? 2.304 -3.251 11.136 1.00 88.69 78 PRO A N 1
ATOM 612 C CA . PRO A 1 78 ? 1.413 -3.948 10.220 1.00 88.69 78 PRO A CA 1
ATOM 613 C C . PRO A 1 78 ? 0.635 -3.016 9.293 1.00 88.69 78 PRO A C 1
ATOM 615 O O . PRO A 1 78 ? 0.249 -3.478 8.230 1.00 88.69 78 PRO A O 1
ATOM 618 N N . VAL A 1 79 ? 0.388 -1.749 9.661 1.00 91.56 79 VAL A N 1
ATOM 619 C CA . VAL A 1 79 ? -0.474 -0.829 8.883 1.00 91.56 79 VAL A CA 1
ATOM 620 C C . VAL A 1 79 ? 0.320 0.102 7.963 1.00 91.56 79 VAL A C 1
ATOM 622 O O . VAL A 1 79 ? -0.225 0.581 6.976 1.00 91.56 79 VAL A O 1
ATOM 625 N N . VAL A 1 80 ? 1.592 0.376 8.266 1.00 92.75 80 VAL A N 1
ATOM 626 C CA . VAL A 1 80 ? 2.414 1.338 7.509 1.00 92.75 80 VAL A CA 1
ATOM 627 C C . VAL A 1 80 ? 3.601 0.657 6.850 1.00 92.75 80 VAL A C 1
ATOM 629 O O . VAL A 1 80 ? 3.790 0.778 5.646 1.00 92.75 80 VAL A O 1
ATOM 632 N N . ILE A 1 81 ? 4.394 -0.078 7.628 1.00 92.44 81 ILE A N 1
ATOM 633 C CA . ILE A 1 81 ? 5.661 -0.633 7.138 1.00 92.44 81 ILE A CA 1
ATOM 634 C C . ILE A 1 81 ? 5.400 -1.852 6.253 1.00 92.44 81 ILE A C 1
ATOM 636 O O . ILE A 1 81 ? 5.897 -1.922 5.130 1.00 92.44 81 ILE A O 1
ATOM 640 N N . LEU A 1 82 ? 4.585 -2.793 6.735 1.00 91.56 82 LEU A N 1
ATOM 641 C CA . LEU A 1 82 ? 4.278 -4.016 6.002 1.00 91.56 82 LEU A CA 1
ATOM 642 C C . LEU A 1 82 ? 3.661 -3.761 4.612 1.00 91.56 82 LEU A C 1
ATOM 644 O O . LEU A 1 82 ? 4.181 -4.329 3.654 1.00 91.56 82 LEU A O 1
ATOM 648 N N . PRO A 1 83 ? 2.623 -2.913 4.444 1.00 89.69 83 PRO A N 1
ATOM 649 C CA . PRO A 1 83 ? 2.063 -2.664 3.120 1.00 89.69 83 PRO A CA 1
ATOM 650 C C . PRO A 1 83 ? 3.070 -2.031 2.170 1.00 89.69 83 PRO A C 1
ATOM 652 O O . PRO A 1 83 ? 3.093 -2.413 1.010 1.00 89.69 83 PRO A O 1
ATOM 655 N N . SER A 1 84 ? 3.936 -1.129 2.635 1.00 90.50 84 SER A N 1
ATOM 656 C CA . SER A 1 84 ? 4.959 -0.508 1.782 1.00 90.50 84 SER A CA 1
ATOM 657 C C . SER A 1 84 ? 6.010 -1.505 1.298 1.00 90.50 84 SER A C 1
ATOM 659 O O . SER A 1 84 ? 6.395 -1.487 0.127 1.00 90.50 84 SER A O 1
ATOM 661 N N . VAL A 1 85 ? 6.448 -2.415 2.173 1.00 91.94 85 VAL A N 1
ATOM 662 C CA . VAL A 1 85 ? 7.371 -3.496 1.798 1.00 91.94 85 VAL A CA 1
ATOM 663 C C . VAL A 1 85 ? 6.695 -4.461 0.824 1.00 91.94 85 VAL A C 1
ATOM 665 O O . VAL A 1 85 ? 7.254 -4.763 -0.229 1.00 91.94 85 VAL A O 1
ATOM 668 N N . VAL A 1 86 ? 5.476 -4.908 1.135 1.00 90.62 86 VAL A N 1
ATOM 669 C CA . VAL A 1 86 ? 4.717 -5.833 0.280 1.00 90.62 86 VAL A CA 1
ATOM 670 C C . VAL A 1 86 ? 4.406 -5.193 -1.075 1.00 90.62 86 VAL A C 1
ATOM 672 O O . VAL A 1 86 ? 4.599 -5.844 -2.097 1.00 90.62 86 VAL A O 1
ATOM 675 N N . ALA A 1 87 ? 4.014 -3.917 -1.110 1.00 90.31 87 ALA A N 1
ATOM 676 C CA . ALA A 1 87 ? 3.805 -3.159 -2.343 1.00 90.31 87 ALA A CA 1
ATOM 677 C C . ALA A 1 87 ? 5.063 -3.156 -3.207 1.00 90.31 87 ALA A C 1
ATOM 679 O O . ALA A 1 87 ? 4.995 -3.484 -4.386 1.00 90.31 87 ALA A O 1
ATOM 680 N N . SER A 1 88 ? 6.212 -2.837 -2.608 1.00 90.88 88 SER A N 1
ATOM 681 C CA . SER A 1 88 ? 7.489 -2.750 -3.319 1.00 90.88 88 SER A CA 1
ATOM 682 C C . SER A 1 88 ? 7.905 -4.098 -3.899 1.00 90.88 88 SER A C 1
ATOM 684 O O . SER A 1 88 ? 8.310 -4.170 -5.055 1.00 90.88 88 SER A O 1
ATOM 686 N N . LEU A 1 89 ? 7.758 -5.178 -3.128 1.00 92.19 89 LEU A N 1
ATOM 687 C CA . LEU A 1 89 ? 8.085 -6.532 -3.578 1.00 92.19 89 LEU A CA 1
ATOM 688 C C . LEU A 1 89 ? 7.152 -7.004 -4.695 1.00 92.19 89 LEU A C 1
ATOM 690 O O . LEU A 1 89 ? 7.619 -7.518 -5.714 1.00 92.19 89 LEU A O 1
ATOM 694 N N . LEU A 1 90 ? 5.842 -6.806 -4.527 1.00 91.81 90 LEU A N 1
ATOM 695 C CA . LEU A 1 90 ? 4.855 -7.167 -5.541 1.00 91.81 90 LEU A CA 1
ATOM 696 C C . LEU A 1 90 ? 5.063 -6.349 -6.814 1.00 91.81 90 LEU A C 1
ATOM 698 O O . LEU A 1 90 ? 5.072 -6.915 -7.902 1.00 91.81 90 LEU A O 1
ATOM 702 N N . HIS A 1 91 ? 5.293 -5.044 -6.697 1.00 90.75 91 HIS A N 1
ATOM 703 C CA . HIS A 1 91 ? 5.538 -4.189 -7.850 1.00 90.75 91 HIS A CA 1
ATOM 704 C C . HIS A 1 91 ? 6.847 -4.560 -8.559 1.00 90.75 91 HIS A C 1
ATOM 706 O O . HIS A 1 91 ? 6.876 -4.669 -9.784 1.00 90.75 91 HIS A O 1
ATOM 712 N N . HIS A 1 92 ? 7.919 -4.839 -7.813 1.00 90.12 92 HIS A N 1
ATOM 713 C CA . HIS A 1 92 ? 9.185 -5.296 -8.384 1.00 90.12 92 HIS A CA 1
ATOM 714 C C . HIS A 1 92 ? 9.004 -6.589 -9.195 1.00 90.12 92 HIS A C 1
ATOM 716 O O . HIS A 1 92 ? 9.439 -6.680 -10.344 1.00 90.12 92 HIS A O 1
ATOM 722 N N . HIS A 1 93 ? 8.318 -7.582 -8.625 1.00 90.19 93 HIS A N 1
ATOM 723 C CA . HIS A 1 93 ? 8.161 -8.886 -9.263 1.00 90.19 93 HIS A CA 1
ATOM 724 C C . HIS A 1 93 ? 7.161 -8.873 -10.426 1.00 90.19 93 HIS A C 1
ATOM 726 O O . HIS A 1 93 ? 7.437 -9.428 -11.487 1.00 90.19 93 HIS A O 1
ATOM 732 N N . PHE A 1 94 ? 6.002 -8.242 -10.240 1.00 90.25 94 PHE A N 1
ATOM 733 C CA . PHE A 1 94 ? 4.885 -8.339 -11.179 1.00 90.25 94 PHE A CA 1
ATOM 734 C C . PHE A 1 94 ? 4.824 -7.226 -12.225 1.00 90.25 94 PHE A C 1
ATOM 736 O O . PHE A 1 94 ? 4.094 -7.390 -13.209 1.00 90.25 94 PHE A O 1
ATOM 743 N N . VAL A 1 95 ? 5.542 -6.120 -12.005 1.00 90.25 95 VAL A N 1
ATOM 744 C CA . VAL A 1 95 ? 5.523 -4.938 -12.875 1.00 90.25 95 VAL A CA 1
ATOM 745 C C . VAL A 1 95 ? 6.922 -4.629 -13.391 1.00 90.25 95 VAL A C 1
ATOM 747 O O . VAL A 1 95 ? 7.137 -4.687 -14.596 1.00 90.25 95 VAL A O 1
ATOM 750 N N . GLN A 1 96 ? 7.895 -4.375 -12.508 1.00 89.31 96 GLN A N 1
ATOM 751 C CA . GLN A 1 96 ? 9.226 -3.926 -12.937 1.00 89.31 96 GLN A CA 1
ATOM 752 C C . GLN A 1 96 ? 9.962 -4.989 -13.762 1.00 89.31 96 GLN A C 1
ATOM 754 O O . GLN A 1 96 ? 10.473 -4.674 -14.832 1.00 89.31 96 GLN A O 1
ATOM 759 N N . ARG A 1 97 ? 10.013 -6.244 -13.297 1.00 90.06 97 ARG A N 1
ATOM 760 C CA . ARG A 1 97 ? 10.669 -7.332 -14.043 1.00 90.06 97 ARG A CA 1
ATOM 761 C C . ARG A 1 97 ? 10.124 -7.507 -15.465 1.00 90.06 97 ARG A C 1
ATOM 763 O O . ARG A 1 97 ? 10.924 -7.433 -16.396 1.00 90.06 97 ARG A O 1
ATOM 770 N N . PRO A 1 98 ? 8.807 -7.710 -15.673 1.00 89.38 98 PRO A N 1
ATOM 771 C CA . PRO A 1 98 ? 8.280 -7.869 -17.023 1.00 89.38 98 PRO A CA 1
ATOM 772 C C . PRO A 1 98 ? 8.394 -6.598 -17.866 1.00 89.38 98 PRO A C 1
ATOM 774 O O . PRO A 1 98 ? 8.573 -6.722 -19.073 1.00 89.38 98 PRO A O 1
ATOM 777 N N . LEU A 1 99 ? 8.338 -5.404 -17.258 1.00 89.75 99 LEU A N 1
ATOM 778 C CA . LEU A 1 99 ? 8.552 -4.133 -17.957 1.00 89.75 99 LEU A CA 1
ATOM 779 C C . LEU A 1 99 ? 9.965 -4.049 -18.546 1.00 89.75 99 LEU A C 1
ATOM 781 O O . LEU A 1 99 ? 10.125 -3.792 -19.734 1.00 89.75 99 LEU A O 1
ATOM 785 N N . VAL A 1 100 ? 10.978 -4.297 -17.713 1.00 89.25 100 VAL A N 1
ATOM 786 C CA . VAL A 1 100 ? 12.394 -4.159 -18.076 1.00 89.25 100 VAL A CA 1
ATOM 787 C C . VAL A 1 100 ? 12.829 -5.232 -19.078 1.00 89.25 100 VAL A C 1
ATOM 789 O O . VAL A 1 100 ? 13.545 -4.935 -20.026 1.00 89.25 100 VAL A O 1
ATOM 792 N N . LEU A 1 101 ? 12.359 -6.469 -18.903 1.00 88.62 101 LEU A N 1
ATOM 793 C CA . LEU A 1 101 ? 12.661 -7.578 -19.814 1.00 88.62 101 LEU A CA 1
ATOM 794 C C . LEU A 1 101 ? 11.771 -7.589 -21.069 1.00 88.62 101 LEU A C 1
ATOM 796 O O . LEU A 1 101 ? 11.907 -8.485 -21.898 1.00 88.62 101 LEU A O 1
ATOM 800 N N . GLN A 1 102 ? 10.826 -6.647 -21.184 1.00 87.44 102 GLN A N 1
ATOM 801 C CA . GLN A 1 102 ? 9.839 -6.569 -22.266 1.00 87.44 102 GLN A CA 1
ATOM 802 C C . GLN A 1 102 ? 9.089 -7.894 -22.517 1.00 87.44 102 GLN A C 1
ATOM 804 O O . GLN A 1 102 ? 8.732 -8.230 -23.643 1.00 87.44 102 GLN A O 1
ATOM 809 N N . THR A 1 103 ? 8.817 -8.665 -21.458 1.00 87.56 103 THR A N 1
ATOM 810 C CA . THR A 1 103 ? 8.145 -9.979 -21.554 1.00 87.56 103 THR A CA 1
ATOM 811 C C . THR A 1 103 ? 6.617 -9.893 -21.466 1.00 87.56 103 THR A C 1
ATOM 813 O O . THR A 1 103 ? 5.925 -10.915 -21.471 1.00 87.56 103 THR A O 1
ATOM 816 N N . PHE A 1 104 ? 6.058 -8.684 -21.376 1.00 86.94 104 PHE A N 1
ATOM 817 C CA . PHE A 1 104 ? 4.617 -8.462 -21.288 1.00 86.94 104 PHE A CA 1
ATOM 818 C C . PHE A 1 104 ? 3.929 -8.565 -22.659 1.00 86.94 104 PHE A C 1
ATOM 820 O O . PHE A 1 104 ? 4.461 -8.152 -23.679 1.00 86.94 104 PHE A O 1
ATOM 827 N N . GLN A 1 105 ? 2.704 -9.100 -22.673 1.00 88.50 105 GLN A N 1
ATOM 828 C CA . GLN A 1 105 ? 1.892 -9.241 -23.893 1.00 88.50 105 GLN A CA 1
ATOM 829 C C . GLN A 1 105 ? 0.991 -8.021 -24.155 1.00 88.50 105 GLN A C 1
ATOM 831 O O . GLN A 1 105 ? 0.640 -7.744 -25.294 1.00 88.50 105 GLN A O 1
ATOM 836 N N . CYS A 1 106 ? 0.586 -7.305 -23.098 1.00 91.50 106 CYS A N 1
ATOM 837 C CA . CYS A 1 106 ? -0.307 -6.150 -23.186 1.00 91.50 106 CYS A CA 1
ATOM 838 C C . CYS A 1 106 ? 0.162 -5.037 -22.231 1.00 91.50 106 CYS A C 1
ATOM 840 O O . CYS A 1 106 ? 0.228 -5.293 -21.021 1.00 91.50 106 CYS A O 1
ATOM 842 N N . PRO A 1 107 ? 0.458 -3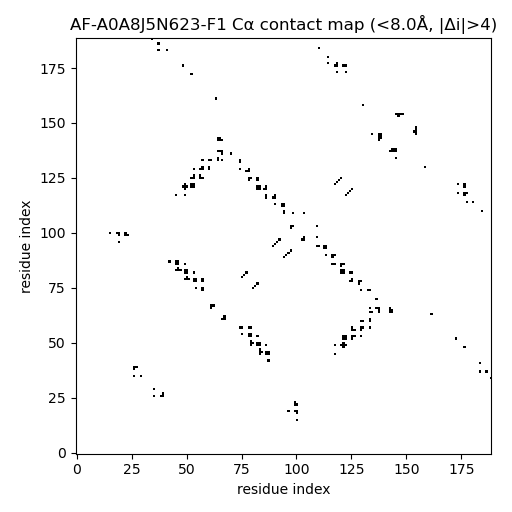.821 -22.734 1.00 86.62 107 PRO A N 1
ATOM 843 C CA . PRO A 1 107 ? 0.913 -2.703 -21.903 1.00 86.62 107 PRO A CA 1
ATOM 844 C C . PRO A 1 107 ? -0.170 -2.242 -20.917 1.00 86.62 107 PRO A C 1
ATOM 846 O O . PRO A 1 107 ? 0.111 -2.069 -19.735 1.00 86.62 107 PRO A O 1
ATOM 849 N N . VAL A 1 108 ? -1.433 -2.186 -21.353 1.00 88.81 108 VAL A N 1
ATOM 850 C CA . VAL A 1 108 ? -2.571 -1.791 -20.501 1.00 88.81 108 VAL A CA 1
ATOM 851 C C . VAL A 1 108 ? -2.766 -2.768 -19.336 1.00 88.81 108 VAL A C 1
ATOM 853 O O . VAL A 1 108 ? -3.062 -2.373 -18.212 1.00 88.81 108 VAL A O 1
ATOM 856 N N . CYS A 1 109 ? -2.566 -4.072 -19.559 1.00 91.25 109 CYS A N 1
ATOM 857 C CA . CYS A 1 109 ? -2.662 -5.057 -18.479 1.00 91.25 109 CYS A CA 1
ATOM 858 C C . CYS A 1 109 ? -1.556 -4.885 -17.431 1.00 91.25 109 CYS A C 1
ATOM 860 O O . CYS A 1 109 ? -1.788 -5.157 -16.251 1.00 91.25 109 CYS A O 1
ATOM 862 N N . LEU A 1 110 ? -0.357 -4.480 -17.855 1.00 89.19 110 LEU A N 1
ATOM 863 C CA . LEU A 1 110 ? 0.771 -4.247 -16.960 1.00 89.19 110 LEU A CA 1
ATOM 864 C C . LEU A 1 110 ? 0.539 -2.999 -16.101 1.00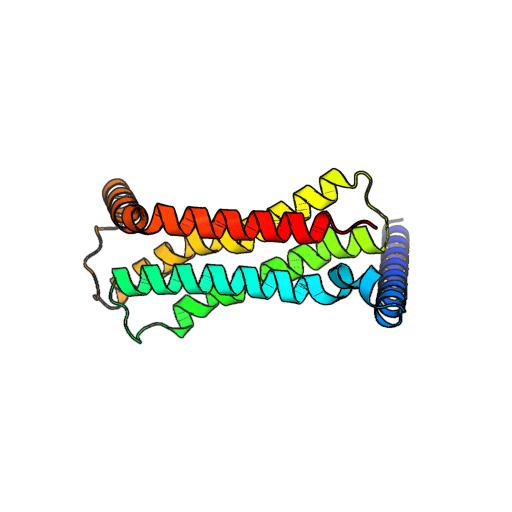 89.19 110 LEU A C 1
ATOM 866 O O . LEU A 1 110 ? 0.741 -3.041 -14.887 1.00 89.19 110 LEU A O 1
ATOM 870 N N . GLU A 1 111 ? 0.028 -1.940 -16.720 1.00 87.12 111 GLU A N 1
ATOM 871 C CA . GLU A 1 111 ? -0.372 -0.701 -16.057 1.00 87.12 111 GLU A CA 1
ATOM 872 C C . GLU A 1 111 ? -1.472 -0.940 -15.014 1.00 87.12 111 GLU A C 1
ATOM 874 O O . GLU A 1 111 ? -1.298 -0.618 -13.836 1.00 87.12 111 GLU A O 1
ATOM 879 N N . LEU A 1 112 ? -2.570 -1.599 -15.405 1.00 89.75 112 LEU A N 1
ATOM 880 C CA . LEU A 1 112 ? -3.660 -1.942 -14.486 1.00 89.75 112 LEU A CA 1
ATOM 881 C C . LEU A 1 112 ? -3.168 -2.793 -13.315 1.00 89.75 112 LEU A C 1
ATOM 883 O O . LEU A 1 112 ? -3.640 -2.635 -12.189 1.00 89.75 112 LEU A O 1
ATOM 887 N N . ARG A 1 113 ? -2.199 -3.683 -13.555 1.00 90.88 113 ARG A N 1
ATOM 888 C CA . ARG A 1 113 ? -1.594 -4.491 -12.496 1.00 90.88 113 ARG A CA 1
ATOM 889 C C . ARG A 1 113 ? -0.788 -3.633 -11.521 1.00 90.88 113 ARG A C 1
ATOM 891 O O . ARG A 1 113 ? -0.936 -3.818 -10.313 1.00 90.88 113 ARG A O 1
ATOM 898 N N . GLY A 1 114 ? 0.029 -2.704 -12.015 1.00 89.12 114 GLY A N 1
ATOM 899 C CA . GLY A 1 114 ? 0.785 -1.778 -11.168 1.00 89.12 114 GLY A CA 1
ATOM 900 C C . GLY A 1 114 ? -0.125 -0.876 -10.342 1.00 89.12 114 GLY A C 1
ATOM 901 O O . GLY A 1 114 ? 0.023 -0.805 -9.117 1.00 89.12 114 GLY A O 1
ATOM 902 N N . GLY A 1 115 ? -1.142 -0.296 -10.981 1.00 89.38 115 GLY A N 1
ATOM 903 C CA . GLY A 1 115 ? -2.160 0.505 -10.305 1.00 89.38 115 GLY A CA 1
ATOM 904 C C . GLY A 1 115 ? -2.934 -0.289 -9.249 1.00 89.38 115 GLY A C 1
ATOM 905 O O . GLY A 1 115 ? -3.131 0.197 -8.135 1.00 89.38 115 GLY A O 1
ATOM 906 N N . ALA A 1 116 ? -3.309 -1.537 -9.545 1.00 91.00 116 ALA A N 1
ATOM 907 C CA . ALA A 1 116 ? -4.004 -2.406 -8.597 1.00 91.00 116 ALA A CA 1
ATOM 908 C C . ALA A 1 116 ? -3.142 -2.753 -7.375 1.00 91.00 116 ALA A C 1
ATOM 910 O O . ALA A 1 116 ? -3.640 -2.688 -6.250 1.00 91.00 116 ALA A O 1
ATOM 911 N N . VAL A 1 117 ? -1.857 -3.081 -7.567 1.00 91.25 117 VAL A N 1
ATOM 912 C CA . VAL A 1 117 ? -0.927 -3.357 -6.456 1.00 91.25 117 VAL A CA 1
ATOM 913 C C . VAL A 1 117 ? -0.783 -2.127 -5.561 1.00 91.25 117 VAL A C 1
ATOM 915 O O . VAL A 1 117 ? -0.913 -2.248 -4.340 1.00 91.25 117 VAL A O 1
ATOM 918 N N . GLN A 1 118 ? -0.584 -0.944 -6.149 1.00 90.44 118 GLN A N 1
ATOM 919 C CA . GLN A 1 118 ? -0.428 0.298 -5.392 1.00 90.44 118 GLN A CA 1
ATOM 920 C C . GLN A 1 118 ? -1.714 0.694 -4.660 1.00 90.44 118 GLN A C 1
ATOM 922 O O . GLN A 1 118 ? -1.673 1.031 -3.478 1.00 90.44 118 GLN A O 1
ATOM 927 N N . PHE A 1 119 ? -2.871 0.621 -5.320 1.00 91.12 119 PHE A N 1
ATOM 928 C CA . PHE A 1 119 ? -4.152 0.941 -4.692 1.00 91.12 119 PHE A CA 1
ATOM 929 C C . PHE A 1 119 ? -4.488 -0.036 -3.560 1.00 91.12 119 PHE A C 1
ATOM 931 O O . PHE A 1 119 ? -4.933 0.370 -2.481 1.00 91.12 119 PHE A O 1
ATOM 938 N N . PHE A 1 120 ? -4.238 -1.328 -3.774 1.00 91.56 120 PHE A N 1
ATOM 939 C CA . PHE A 1 120 ? -4.476 -2.336 -2.754 1.00 91.56 120 PHE A CA 1
ATOM 940 C C . PHE A 1 120 ? -3.573 -2.118 -1.539 1.00 91.56 120 PHE A C 1
ATOM 942 O O . PHE A 1 120 ? -4.073 -2.019 -0.420 1.00 91.56 120 PHE A O 1
ATOM 949 N N . ALA A 1 121 ? -2.263 -1.995 -1.742 1.00 91.38 121 ALA A N 1
ATOM 950 C CA . ALA A 1 121 ? -1.319 -1.875 -0.639 1.00 91.38 121 ALA A CA 1
ATOM 951 C C . ALA A 1 121 ? -1.356 -0.494 0.040 1.00 91.38 121 ALA A C 1
ATOM 953 O O . ALA A 1 121 ? -1.243 -0.414 1.262 1.00 91.38 121 ALA A O 1
ATOM 954 N N . GLY A 1 122 ? -1.564 0.583 -0.718 1.00 89.44 122 GLY A N 1
ATOM 955 C CA . GLY A 1 122 ? -1.604 1.948 -0.196 1.00 89.44 122 GLY A CA 1
ATOM 956 C C . GLY A 1 122 ? -2.955 2.361 0.392 1.00 89.44 122 GLY A C 1
ATOM 957 O O . GLY A 1 122 ? -3.000 3.187 1.295 1.00 89.44 122 GLY A O 1
ATOM 958 N N . PHE A 1 123 ? -4.078 1.796 -0.058 1.00 91.69 123 PHE A N 1
ATOM 959 C CA . PHE A 1 123 ? -5.398 2.230 0.414 1.00 91.69 123 PHE A CA 1
ATOM 960 C C . PHE A 1 123 ? -6.221 1.104 1.034 1.00 91.69 123 PHE A C 1
ATOM 962 O O . PHE A 1 123 ? -6.588 1.190 2.207 1.00 91.69 123 PHE A O 1
ATOM 969 N N . VAL A 1 124 ? -6.498 0.038 0.280 1.00 92.19 124 VAL A N 1
ATOM 970 C CA . VAL A 1 124 ? -7.405 -1.036 0.730 1.00 92.19 124 VAL A CA 1
ATOM 971 C C . VAL A 1 124 ? -6.857 -1.732 1.975 1.00 92.19 124 VAL A C 1
ATOM 973 O O . VAL A 1 124 ? -7.562 -1.899 2.970 1.00 92.19 124 VAL A O 1
ATOM 976 N N . TYR A 1 125 ? -5.577 -2.083 1.945 1.00 91.94 125 TYR A N 1
ATOM 977 C CA . TYR A 1 125 ? -4.891 -2.785 3.014 1.00 91.94 125 TYR A CA 1
ATOM 978 C C . TYR A 1 125 ? -4.886 -1.992 4.340 1.00 91.94 125 TYR A C 1
ATOM 980 O O . TYR A 1 125 ? -5.389 -2.517 5.340 1.00 91.94 125 TYR A O 1
ATOM 988 N N . PRO A 1 126 ? -4.418 -0.726 4.402 1.00 92.12 126 PRO A N 1
ATOM 989 C CA . PRO A 1 126 ? -4.472 0.048 5.642 1.00 92.12 126 PRO A CA 1
ATOM 990 C C . PRO A 1 126 ? -5.898 0.416 6.065 1.00 92.12 126 PRO A C 1
ATOM 992 O O . PRO A 1 126 ? -6.143 0.565 7.263 1.00 92.12 126 PRO A O 1
ATOM 995 N N . MET A 1 127 ? -6.855 0.526 5.135 1.00 91.56 127 MET A N 1
ATOM 996 C CA . MET A 1 127 ? -8.264 0.769 5.467 1.00 91.56 127 MET A CA 1
ATOM 997 C C . MET A 1 127 ? -8.884 -0.405 6.228 1.00 91.56 127 MET A C 1
ATOM 999 O O . MET A 1 127 ? -9.671 -0.172 7.143 1.00 91.56 127 MET A O 1
ATOM 1003 N N . VAL A 1 128 ? -8.490 -1.641 5.911 1.00 92.38 128 VAL A N 1
ATOM 1004 C CA . VAL A 1 128 ? -8.940 -2.846 6.623 1.00 92.38 128 VAL A CA 1
ATOM 1005 C C . VAL A 1 128 ? -8.141 -3.067 7.908 1.00 92.38 128 VAL A C 1
ATOM 1007 O O . VAL A 1 128 ? -8.721 -3.294 8.968 1.00 92.38 128 VAL A O 1
ATOM 1010 N N . LEU A 1 129 ? -6.811 -2.976 7.859 1.00 91.94 129 LEU A N 1
ATOM 1011 C CA . LEU A 1 129 ? -5.977 -3.311 9.017 1.00 91.94 129 LEU A CA 1
ATOM 1012 C C . LEU A 1 129 ? -5.853 -2.202 10.054 1.00 91.94 129 LEU A C 1
ATOM 1014 O O . LEU A 1 129 ? -5.719 -2.510 11.235 1.00 91.94 129 LEU A O 1
ATOM 1018 N N . GLY A 1 130 ? -5.937 -0.935 9.656 1.00 91.56 130 GLY A N 1
ATOM 1019 C CA . GLY A 1 130 ? -5.980 0.205 10.574 1.00 91.56 130 GLY A CA 1
ATOM 1020 C C . GLY A 1 130 ? -7.045 0.062 11.669 1.00 91.56 130 GLY A C 1
ATOM 1021 O O . GLY A 1 130 ? -6.687 0.057 12.850 1.00 91.56 130 GLY A O 1
ATOM 1022 N N . PRO A 1 131 ? -8.339 -0.092 11.326 1.00 91.38 131 PRO A N 1
ATOM 1023 C CA . PRO A 1 131 ? -9.399 -0.283 12.310 1.00 91.38 131 PRO A CA 1
ATOM 1024 C C . PRO A 1 131 ? -9.246 -1.608 13.061 1.00 91.38 131 PRO A C 1
ATOM 1026 O O . PRO A 1 131 ? -9.360 -1.606 14.282 1.00 91.38 131 PRO A O 1
ATOM 1029 N N . LEU A 1 132 ? -8.929 -2.720 12.383 1.00 91.00 132 LEU A N 1
ATOM 1030 C CA . LEU A 1 132 ? -8.760 -4.023 13.042 1.00 91.00 132 LEU A CA 1
ATOM 1031 C C . LEU A 1 132 ? -7.673 -3.983 14.122 1.00 91.00 132 LEU A C 1
ATOM 1033 O O . LEU A 1 132 ? -7.917 -4.392 15.258 1.00 91.00 132 LEU A O 1
ATOM 1037 N N . ALA A 1 133 ? -6.501 -3.431 13.798 1.00 91.12 133 ALA A N 1
ATOM 1038 C CA . ALA A 1 133 ? -5.405 -3.282 14.746 1.00 91.12 133 ALA A CA 1
ATOM 1039 C C . ALA A 1 133 ? -5.795 -2.336 15.889 1.00 91.12 133 ALA A C 1
ATOM 1041 O O . ALA A 1 133 ? -5.627 -2.676 17.062 1.00 91.12 133 ALA A O 1
ATOM 1042 N N . ALA A 1 134 ? -6.364 -1.169 15.572 1.00 90.56 134 ALA A N 1
ATOM 1043 C CA . ALA A 1 134 ? -6.789 -0.201 16.578 1.00 90.56 134 ALA A CA 1
ATOM 1044 C C . ALA A 1 134 ? -7.807 -0.802 17.558 1.00 90.56 134 ALA A C 1
ATOM 1046 O O . ALA A 1 134 ? -7.684 -0.607 18.768 1.00 90.56 134 ALA A O 1
ATOM 1047 N N . PHE A 1 135 ? -8.768 -1.577 17.059 1.00 90.06 135 PHE A N 1
ATOM 1048 C CA . PHE A 1 135 ? -9.778 -2.214 17.886 1.00 90.06 135 PHE A CA 1
ATOM 1049 C C . PHE A 1 135 ? -9.227 -3.355 18.738 1.00 90.06 135 PHE A C 1
ATOM 1051 O O . PHE A 1 135 ? -9.510 -3.408 19.934 1.00 90.06 135 PHE A O 1
ATOM 1058 N N . GLN A 1 136 ? -8.378 -4.212 18.169 1.00 90.25 136 GLN A N 1
ATOM 1059 C CA . GLN A 1 136 ? -7.718 -5.282 18.916 1.00 90.25 136 GLN A CA 1
ATOM 1060 C C . GLN A 1 136 ? -6.946 -4.730 20.124 1.00 90.25 136 GLN A C 1
ATOM 1062 O O . GLN A 1 136 ? -7.063 -5.251 21.237 1.00 90.25 136 GLN A O 1
ATOM 1067 N N . PHE A 1 137 ? -6.175 -3.658 19.926 1.00 89.62 137 PHE A N 1
ATOM 1068 C CA . PHE A 1 137 ? -5.437 -3.026 21.018 1.00 89.62 137 PHE A CA 1
ATOM 1069 C C . PHE A 1 137 ? -6.345 -2.256 21.978 1.00 89.62 137 PHE A C 1
ATOM 1071 O O . PHE A 1 137 ? -6.084 -2.280 23.179 1.00 89.62 137 PHE A O 1
ATOM 1078 N N . ALA A 1 138 ? -7.424 -1.634 21.497 1.00 89.75 138 ALA A N 1
ATOM 1079 C CA . ALA A 1 138 ? -8.388 -0.956 22.360 1.00 89.75 138 ALA A CA 1
ATOM 1080 C C . ALA A 1 138 ? -9.070 -1.924 23.340 1.00 89.75 138 ALA A C 1
ATOM 1082 O O . ALA A 1 138 ? -9.202 -1.596 24.520 1.00 89.75 138 ALA A O 1
ATOM 1083 N N . THR A 1 139 ? -9.426 -3.134 22.887 1.00 88.88 139 THR A N 1
ATOM 1084 C CA . THR A 1 139 ? -9.974 -4.1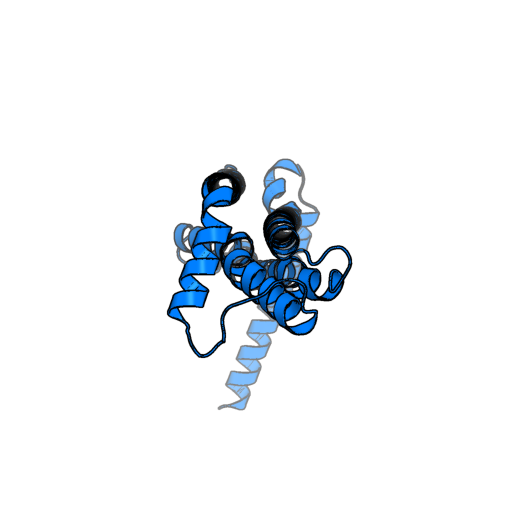91 23.753 1.00 88.88 139 THR A CA 1
ATOM 1085 C C . THR A 1 139 ? -8.944 -4.681 24.770 1.00 88.88 139 THR A C 1
ATOM 1087 O O . THR A 1 139 ? -9.280 -4.891 25.930 1.00 88.88 139 THR A O 1
ATOM 1090 N N . ARG A 1 140 ? -7.678 -4.854 24.364 1.00 88.81 140 ARG A N 1
ATOM 1091 C CA . ARG A 1 140 ? -6.616 -5.356 25.256 1.00 88.81 140 ARG A CA 1
ATOM 1092 C C . ARG A 1 140 ? -6.166 -4.341 26.304 1.00 88.81 140 ARG A C 1
ATOM 1094 O O . ARG A 1 140 ? -5.824 -4.736 27.413 1.00 88.81 140 ARG A O 1
ATOM 1101 N N . LEU A 1 141 ? -6.140 -3.061 25.946 1.00 88.25 141 LEU A N 1
ATOM 1102 C CA . LEU A 1 141 ? -5.694 -1.966 26.811 1.00 88.25 141 LEU A CA 1
ATOM 1103 C C . LEU A 1 141 ? -6.855 -1.273 27.541 1.00 88.25 141 LEU A C 1
ATOM 1105 O O . LEU A 1 141 ? -6.621 -0.312 28.268 1.00 88.25 141 LEU A O 1
ATOM 1109 N N . TYR A 1 142 ? -8.093 -1.738 27.339 1.00 87.31 142 TYR A N 1
ATOM 1110 C CA . TYR A 1 142 ? -9.317 -1.175 27.919 1.00 87.31 142 TYR A CA 1
ATOM 1111 C C . TYR A 1 142 ? -9.470 0.344 27.700 1.00 87.31 142 TYR A C 1
ATOM 1113 O O . TYR A 1 142 ? -10.025 1.053 28.537 1.00 87.31 142 TYR A O 1
ATOM 1121 N N . THR A 1 143 ? -8.990 0.871 26.565 1.00 88.50 143 THR A N 1
ATOM 1122 C CA . THR A 1 143 ? -9.046 2.317 26.269 1.00 88.50 143 THR A CA 1
ATOM 1123 C C . THR A 1 143 ? -10.402 2.762 25.725 1.00 88.50 143 THR A C 1
ATOM 1125 O O . THR A 1 143 ? -10.784 3.925 25.881 1.00 88.50 143 THR A O 1
ATOM 1128 N N . TYR A 1 144 ? -11.126 1.854 25.066 1.00 87.50 144 TYR A N 1
ATOM 1129 C CA . TYR A 1 144 ? -12.437 2.106 24.478 1.00 87.50 144 TYR A CA 1
ATOM 1130 C C . TYR A 1 144 ? -13.324 0.864 24.608 1.00 87.50 144 TYR A C 1
ATOM 1132 O O . TYR A 1 144 ? -12.891 -0.246 24.303 1.00 87.50 144 TYR A O 1
ATOM 1140 N N . ALA A 1 145 ? -14.570 1.055 25.047 1.00 84.75 145 ALA A N 1
ATOM 1141 C CA . ALA A 1 145 ? -15.543 -0.023 25.175 1.00 84.75 145 ALA A CA 1
ATOM 1142 C C . ALA A 1 145 ? -16.071 -0.415 23.789 1.00 84.75 145 ALA A C 1
ATOM 1144 O O . ALA A 1 145 ? -16.890 0.289 23.199 1.00 84.75 145 ALA A O 1
ATOM 1145 N N . LEU A 1 146 ? -15.568 -1.528 23.261 1.00 86.00 146 LEU A N 1
ATOM 1146 C CA . LEU A 1 146 ? -16.050 -2.122 22.018 1.00 86.00 146 LEU A CA 1
ATOM 1147 C C . LEU A 1 146 ? -17.151 -3.151 22.307 1.00 86.00 146 LEU A C 1
ATOM 1149 O O . LEU A 1 146 ? -17.116 -3.792 23.360 1.00 86.00 146 LEU A O 1
ATOM 1153 N N . PRO A 1 147 ? -18.118 -3.328 21.387 1.00 84.94 147 PRO A N 1
ATOM 1154 C CA . PRO A 1 147 ? -19.123 -4.376 21.517 1.00 84.94 147 PRO A CA 1
ATOM 1155 C C . PRO A 1 147 ? -18.471 -5.765 21.565 1.00 84.94 147 PRO A C 1
ATOM 1157 O O . PRO A 1 147 ? -17.364 -5.975 21.063 1.00 84.94 147 PRO A O 1
ATOM 1160 N N . SER A 1 148 ? -19.163 -6.730 22.173 1.00 81.56 148 SER A N 1
ATOM 1161 C CA . SER A 1 148 ? -18.690 -8.117 22.227 1.00 81.56 148 SER A CA 1
ATOM 1162 C C . SER A 1 148 ? -18.496 -8.685 20.816 1.00 81.56 148 SER A C 1
ATOM 1164 O O . SER A 1 148 ? -19.269 -8.397 19.901 1.00 81.56 148 SER A O 1
ATOM 1166 N N . VAL A 1 149 ?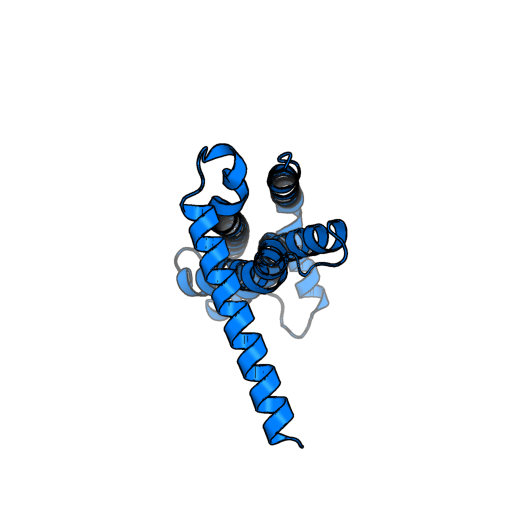 -17.486 -9.543 20.646 1.00 78.06 149 VAL A N 1
ATOM 1167 C CA . VAL A 1 149 ? -17.191 -10.237 19.376 1.00 78.06 149 VAL A CA 1
ATOM 1168 C C . VAL A 1 149 ? -18.356 -11.141 18.937 1.00 78.06 149 VAL A C 1
ATOM 1170 O O . VAL A 1 149 ? -18.495 -11.445 17.757 1.00 78.06 149 VAL A O 1
ATOM 1173 N N . SER A 1 150 ? -19.241 -11.517 19.866 1.00 83.12 150 SER A N 1
ATOM 1174 C CA . SER A 1 150 ? -20.465 -12.277 19.585 1.00 83.12 150 SER A CA 1
ATOM 1175 C C . SER A 1 150 ? -21.500 -11.512 18.748 1.00 83.12 150 SER A C 1
ATOM 1177 O O . SER A 1 150 ? -22.397 -12.134 18.185 1.00 83.12 150 SER A O 1
ATOM 1179 N N . GLU A 1 151 ? -21.391 -10.183 18.637 1.00 87.25 151 GLU A N 1
ATOM 1180 C CA . GLU A 1 151 ? -22.342 -9.331 17.913 1.00 87.25 151 GLU A CA 1
ATOM 1181 C C . GLU A 1 151 ? -21.689 -8.631 16.703 1.00 87.25 151 GLU A C 1
ATOM 1183 O O . GLU A 1 151 ? -21.397 -7.428 16.742 1.00 87.25 151 GLU A O 1
ATOM 1188 N N . PRO A 1 152 ? -21.499 -9.333 15.567 1.00 84.31 152 PRO A N 1
ATOM 1189 C CA . PRO A 1 152 ? -20.795 -8.779 14.406 1.00 84.31 152 PRO A CA 1
ATOM 1190 C C . PRO A 1 152 ? -21.503 -7.553 13.806 1.00 84.31 152 PRO A C 1
ATOM 1192 O O . PRO A 1 152 ? -20.858 -6.633 13.307 1.00 84.31 152 PRO A O 1
ATOM 1195 N N . LYS A 1 153 ? -22.838 -7.489 13.900 1.00 87.44 153 LYS A N 1
ATOM 1196 C CA . LYS A 1 153 ? -23.627 -6.343 13.419 1.00 87.44 153 LYS A CA 1
ATOM 1197 C C . LYS A 1 153 ? -23.327 -5.062 14.204 1.00 87.44 153 LYS A C 1
ATOM 1199 O O . LYS A 1 153 ? -23.247 -3.991 13.605 1.00 87.44 153 LYS A O 1
ATOM 1204 N N . ALA A 1 154 ? -23.147 -5.163 15.523 1.00 87.38 154 ALA A N 1
ATOM 1205 C CA . ALA A 1 154 ? -22.810 -4.021 16.370 1.00 87.38 154 ALA A CA 1
ATOM 1206 C C . ALA A 1 154 ? -21.398 -3.505 16.056 1.00 87.38 154 ALA A C 1
ATOM 1208 O O . ALA A 1 154 ? -21.191 -2.298 15.936 1.00 87.38 154 ALA A O 1
ATOM 1209 N N . TRP A 1 155 ? -20.462 -4.425 15.820 1.00 86.12 155 TRP A N 1
ATOM 1210 C CA . TRP A 1 155 ? -19.102 -4.123 15.377 1.00 86.12 155 TRP A CA 1
ATOM 1211 C C . TRP A 1 155 ? -19.058 -3.349 14.062 1.00 86.12 155 TRP A C 1
ATOM 1213 O O . TRP A 1 155 ? -18.435 -2.291 13.979 1.00 86.12 155 TRP A O 1
ATOM 1223 N N . ILE A 1 156 ? -19.767 -3.842 13.046 1.00 87.69 156 ILE A N 1
ATOM 1224 C CA . ILE A 1 156 ? -19.836 -3.194 11.733 1.00 87.69 156 ILE A CA 1
ATOM 1225 C C . ILE A 1 156 ? -20.479 -1.804 11.852 1.00 87.69 156 ILE A C 1
ATOM 1227 O O . ILE A 1 156 ? -19.999 -0.841 11.251 1.00 87.69 156 ILE A O 1
ATOM 1231 N N . LYS A 1 157 ? -21.537 -1.666 12.661 1.00 90.12 157 LYS A N 1
ATOM 1232 C CA . LYS A 1 157 ? -22.189 -0.373 12.911 1.00 90.12 157 LYS A CA 1
ATOM 1233 C C . LYS A 1 157 ? -21.235 0.632 13.559 1.00 90.12 157 LYS A C 1
ATOM 1235 O O . LYS A 1 157 ? -21.212 1.790 13.140 1.00 90.12 157 LYS A O 1
ATOM 1240 N N . GLU A 1 158 ? -20.456 0.207 14.551 1.00 88.69 158 GLU A N 1
ATOM 1241 C CA . GLU A 1 158 ? -19.484 1.084 15.209 1.00 88.69 158 GLU A CA 1
ATOM 1242 C C . GLU A 1 158 ? -18.338 1.455 14.261 1.00 88.69 158 GLU A C 1
ATOM 1244 O O . GLU A 1 158 ? -17.970 2.627 14.180 1.00 88.69 158 GLU A O 1
ATOM 1249 N N . PHE A 1 159 ? -17.858 0.504 13.454 1.00 89.69 159 PHE A N 1
ATOM 1250 C CA . PHE A 1 159 ? -16.890 0.772 12.393 1.00 89.69 159 PHE A CA 1
ATOM 1251 C C . PHE A 1 159 ? -17.388 1.865 11.438 1.00 89.69 159 PHE A C 1
ATOM 1253 O O . PHE A 1 159 ? -16.746 2.906 11.312 1.00 89.69 159 PHE A O 1
ATOM 1260 N N . PHE A 1 160 ? -18.575 1.707 10.841 1.00 91.12 160 PHE A N 1
ATOM 1261 C CA . PHE A 1 160 ? -19.124 2.718 9.932 1.00 91.12 160 PHE A CA 1
ATOM 1262 C C . PHE A 1 160 ? -19.350 4.069 10.612 1.00 91.12 160 PHE A C 1
ATOM 1264 O O . PHE A 1 160 ? -19.109 5.111 10.001 1.00 91.12 160 PHE A O 1
ATOM 1271 N N . LYS A 1 161 ? -19.781 4.080 11.877 1.00 91.31 161 LYS A N 1
ATOM 1272 C CA . LYS A 1 161 ? -19.945 5.309 12.663 1.00 91.31 161 LYS A CA 1
ATOM 1273 C C . LYS A 1 161 ? -18.619 6.051 12.843 1.00 91.31 161 LYS A C 1
ATOM 1275 O O . LYS A 1 161 ? -18.601 7.276 12.730 1.00 91.31 161 LYS A O 1
ATOM 1280 N N . MET A 1 162 ? -17.525 5.329 13.071 1.00 90.31 162 MET A N 1
ATOM 1281 C CA . MET A 1 162 ? -16.182 5.901 13.180 1.00 90.31 162 MET A CA 1
ATOM 1282 C C . MET A 1 162 ? -15.609 6.320 11.823 1.00 90.31 162 MET A C 1
ATOM 1284 O O . MET A 1 162 ? -14.955 7.353 11.736 1.00 90.31 162 MET A O 1
ATOM 1288 N N . THR A 1 163 ? -15.871 5.576 10.749 1.00 91.50 163 THR A N 1
ATOM 1289 C CA . THR A 1 163 ? -15.344 5.891 9.411 1.00 91.50 163 THR A CA 1
ATOM 1290 C C . THR A 1 163 ? -16.096 7.043 8.738 1.00 91.50 163 THR A C 1
ATOM 1292 O O . THR A 1 163 ? -15.493 7.841 8.020 1.00 91.50 163 THR A O 1
ATOM 1295 N N . ARG A 1 164 ? -17.404 7.195 8.988 1.00 91.06 164 ARG A N 1
ATOM 1296 C CA . ARG A 1 164 ? -18.257 8.225 8.366 1.00 91.06 164 ARG A CA 1
ATOM 1297 C C . ARG A 1 164 ? -17.680 9.653 8.395 1.00 91.06 164 ARG A C 1
ATOM 1299 O O . ARG A 1 164 ? -17.674 10.281 7.339 1.00 91.06 164 ARG A O 1
ATOM 1306 N N . PRO A 1 165 ? -17.172 10.187 9.522 1.00 90.81 165 PRO A N 1
ATOM 1307 C CA . PRO A 1 165 ? -16.607 11.541 9.557 1.00 90.81 165 PRO A CA 1
ATOM 1308 C C . PRO A 1 165 ? -15.282 11.705 8.791 1.00 90.81 165 PRO A C 1
ATOM 1310 O O . PRO A 1 165 ? -14.909 12.835 8.477 1.00 90.81 165 PRO A O 1
ATOM 1313 N N . VAL A 1 166 ? -14.558 10.621 8.487 1.00 92.06 166 VAL A N 1
ATOM 1314 C CA . VAL A 1 166 ? -13.293 10.680 7.729 1.00 92.06 166 VAL A CA 1
ATOM 1315 C C . VAL A 1 166 ? -13.454 10.300 6.256 1.00 92.06 166 VAL A C 1
ATOM 1317 O O . VAL A 1 166 ? -12.555 10.591 5.473 1.00 92.06 166 VAL A O 1
ATOM 1320 N N . LEU A 1 167 ? -14.605 9.749 5.848 1.00 91.44 167 LEU A N 1
ATOM 1321 C CA . LEU A 1 167 ? -14.918 9.411 4.452 1.00 91.44 167 LEU A CA 1
ATOM 1322 C C . LEU A 1 167 ? -14.490 10.469 3.419 1.00 91.44 167 LEU A C 1
ATOM 1324 O O . LEU A 1 167 ? -13.783 10.086 2.491 1.00 91.44 167 LEU A O 1
ATOM 1328 N N . PRO A 1 168 ? -14.814 11.776 3.546 1.00 91.94 168 PRO A N 1
ATOM 1329 C CA . PRO A 1 168 ? -14.390 12.760 2.544 1.00 91.94 168 PRO A CA 1
ATOM 1330 C C . PRO A 1 168 ? -12.865 12.850 2.415 1.00 91.94 168 PRO A C 1
ATOM 1332 O O . PRO A 1 168 ? -12.340 12.979 1.315 1.00 91.94 168 PRO A O 1
ATOM 1335 N N . LYS A 1 169 ? -12.134 12.712 3.526 1.00 91.75 169 LYS A N 1
ATOM 1336 C CA . LYS A 1 169 ? -10.665 12.729 3.526 1.00 91.75 169 LYS A CA 1
ATOM 1337 C C . LYS A 1 169 ? -10.091 11.441 2.940 1.00 91.75 169 LYS A C 1
ATOM 1339 O O . LYS A 1 169 ? -9.078 11.493 2.255 1.00 91.75 169 LYS A O 1
ATOM 1344 N N . LEU A 1 170 ? -10.752 10.304 3.170 1.00 91.25 170 LEU A N 1
ATOM 1345 C CA . LEU A 1 170 ? -10.392 9.032 2.544 1.00 91.25 170 LEU A CA 1
ATOM 1346 C C . LEU A 1 170 ? -10.613 9.064 1.029 1.00 91.25 170 LEU A C 1
ATOM 1348 O O . LEU A 1 170 ? -9.771 8.544 0.309 1.00 91.25 170 LEU A O 1
ATOM 1352 N N . TYR A 1 171 ? -11.675 9.709 0.537 1.00 91.44 171 TYR A N 1
ATOM 1353 C CA . TYR A 1 171 ? -11.883 9.888 -0.904 1.00 91.44 171 TYR A CA 1
ATOM 1354 C C . TYR A 1 171 ? -10.807 10.766 -1.538 1.00 91.44 171 TYR A C 1
ATOM 1356 O O . TYR A 1 171 ? -10.289 10.411 -2.591 1.00 91.44 171 TYR A O 1
ATOM 1364 N N . VAL A 1 172 ? -10.412 11.862 -0.882 1.00 92.19 172 VAL A N 1
ATOM 1365 C CA . VAL A 1 172 ? -9.285 12.689 -1.346 1.00 92.19 172 VAL A CA 1
ATOM 1366 C C . VAL A 1 172 ? -7.985 11.885 -1.349 1.00 92.19 172 VAL A C 1
ATOM 1368 O O . VAL A 1 172 ? -7.226 11.958 -2.308 1.00 92.19 172 VAL A O 1
ATOM 1371 N N . LEU A 1 173 ? -7.740 11.079 -0.312 1.00 90.50 173 LEU A N 1
ATOM 1372 C CA . LEU A 1 173 ? -6.552 10.230 -0.225 1.00 90.50 173 LEU A CA 1
ATOM 1373 C C . LEU A 1 173 ? -6.530 9.154 -1.323 1.00 90.50 173 LEU A C 1
ATOM 1375 O O . LEU A 1 173 ? -5.493 8.940 -1.941 1.00 90.50 173 LEU A O 1
ATOM 1379 N N . ALA A 1 174 ? -7.664 8.502 -1.585 1.00 89.19 174 ALA A N 1
ATOM 1380 C CA . ALA A 1 174 ? -7.809 7.538 -2.673 1.00 89.19 174 ALA A CA 1
ATOM 1381 C C . ALA A 1 174 ? -7.625 8.208 -4.043 1.00 89.19 174 ALA A C 1
ATOM 1383 O O . ALA A 1 174 ? -6.909 7.680 -4.888 1.00 89.19 174 ALA A O 1
ATOM 1384 N N . GLY A 1 175 ? -8.213 9.392 -4.235 1.00 89.75 175 GLY A N 1
ATOM 1385 C CA . GLY A 1 175 ? -8.026 10.201 -5.436 1.00 89.75 175 GLY A CA 1
ATOM 1386 C C . GLY A 1 175 ? -6.558 10.557 -5.655 1.00 89.75 175 GLY A C 1
ATOM 1387 O O . GLY A 1 175 ? -6.055 10.355 -6.751 1.00 89.75 175 GLY A O 1
ATOM 1388 N N . LEU A 1 176 ? -5.851 10.976 -4.599 1.00 89.50 176 LEU A N 1
ATOM 1389 C CA . LEU A 1 176 ? -4.423 11.291 -4.657 1.00 89.50 176 LEU A CA 1
ATOM 1390 C C . LEU A 1 176 ? -3.582 10.085 -5.104 1.00 89.50 176 LEU A C 1
ATOM 1392 O O . LEU A 1 176 ? -2.692 10.238 -5.936 1.00 89.50 176 LEU A O 1
ATOM 1396 N N . GLN A 1 177 ? -3.876 8.887 -4.588 1.00 86.38 177 GLN A N 1
ATOM 1397 C CA . GLN A 1 177 ? -3.201 7.659 -5.028 1.00 86.38 177 GLN A CA 1
ATOM 1398 C C . GLN A 1 177 ? -3.402 7.437 -6.531 1.00 86.38 177 GLN A C 1
ATOM 1400 O O . GLN A 1 17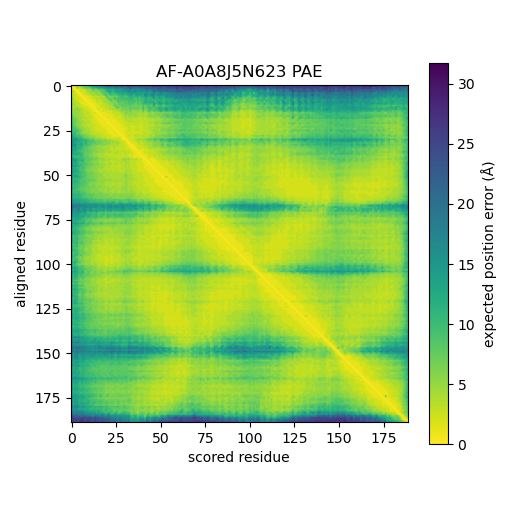7 ? -2.432 7.220 -7.248 1.00 86.38 177 GLN A O 1
ATOM 1405 N N . VAL A 1 178 ? -4.641 7.555 -7.017 1.00 84.94 178 VAL A N 1
ATOM 1406 C CA . VAL A 1 178 ? -4.962 7.368 -8.440 1.00 84.94 178 VAL A CA 1
ATOM 1407 C C . VAL A 1 178 ? -4.301 8.435 -9.311 1.00 84.94 178 VAL A C 1
ATOM 1409 O O . VAL A 1 178 ? -3.703 8.091 -10.324 1.00 84.94 178 VAL A O 1
ATOM 1412 N N . THR A 1 179 ? -4.339 9.711 -8.919 1.00 85.06 179 THR A N 1
ATOM 1413 C CA . THR A 1 179 ? -3.722 10.790 -9.707 1.00 85.06 179 THR A CA 1
ATOM 1414 C C . THR A 1 179 ? -2.215 10.637 -9.822 1.00 85.06 179 THR A C 1
ATOM 1416 O O . THR A 1 179 ? -1.664 10.920 -10.877 1.00 85.06 179 THR A O 1
ATOM 1419 N N . VAL A 1 180 ? -1.540 10.183 -8.759 1.00 83.44 180 VAL A N 1
ATOM 1420 C CA . VAL A 1 180 ? -0.086 9.988 -8.808 1.00 83.44 180 VAL A CA 1
ATOM 1421 C C . VAL A 1 180 ? 0.271 8.749 -9.626 1.00 83.44 180 VAL A C 1
ATOM 1423 O O . VAL A 1 180 ? 1.244 8.791 -10.367 1.00 83.44 180 VAL A O 1
ATOM 1426 N N . ILE A 1 181 ? -0.528 7.679 -9.556 1.00 79.00 181 ILE A N 1
ATOM 1427 C CA . ILE A 1 181 ? -0.364 6.521 -10.446 1.00 79.00 181 ILE A CA 1
ATOM 1428 C C . ILE A 1 181 ? -0.494 6.962 -11.906 1.00 79.00 181 ILE A C 1
ATOM 1430 O O . ILE A 1 181 ? 0.393 6.667 -12.693 1.00 79.00 181 ILE A O 1
ATOM 1434 N N . LEU A 1 182 ? -1.549 7.707 -12.249 1.00 78.62 182 LEU A N 1
ATOM 1435 C CA . LEU A 1 182 ? -1.752 8.202 -13.611 1.00 78.62 182 LEU A CA 1
ATOM 1436 C C . LEU A 1 182 ? -0.607 9.117 -14.053 1.00 78.62 182 LEU A C 1
ATOM 1438 O O . LEU A 1 182 ? -0.063 8.918 -15.127 1.00 78.62 182 LEU A O 1
ATOM 1442 N N . ALA A 1 183 ? -0.173 10.054 -13.207 1.00 80.00 183 ALA A N 1
ATOM 1443 C CA . ALA A 1 183 ? 0.931 10.954 -13.535 1.00 80.00 183 ALA A CA 1
ATOM 1444 C C . ALA A 1 183 ? 2.263 10.223 -13.778 1.00 80.00 183 ALA A C 1
ATOM 1446 O O . ALA A 1 183 ? 3.046 10.663 -14.608 1.00 80.00 183 ALA A O 1
ATOM 1447 N N . LEU A 1 184 ? 2.519 9.115 -13.073 1.00 74.06 184 LEU A N 1
ATOM 1448 C CA . LEU A 1 184 ? 3.715 8.289 -13.283 1.00 74.06 184 LEU A CA 1
ATOM 1449 C C . LEU A 1 184 ? 3.630 7.409 -14.538 1.00 74.06 184 LEU A C 1
ATOM 1451 O O . LEU A 1 184 ? 4.646 6.861 -14.957 1.00 74.06 184 LEU A O 1
ATOM 1455 N N . VAL A 1 185 ? 2.431 7.229 -15.094 1.00 69.50 185 VAL A N 1
ATOM 1456 C CA . VAL A 1 185 ? 2.184 6.408 -16.283 1.00 69.50 185 VAL A CA 1
ATOM 1457 C C . VAL A 1 185 ? 2.099 7.255 -17.554 1.00 69.50 185 VAL A C 1
ATOM 1459 O O . VAL A 1 185 ? 2.591 6.823 -18.588 1.00 69.50 185 VAL A O 1
ATOM 1462 N N . ASP A 1 186 ? 1.509 8.450 -17.478 1.00 63.06 186 ASP A N 1
ATOM 1463 C CA . ASP A 1 186 ? 1.326 9.382 -18.605 1.00 63.06 186 ASP A CA 1
ATOM 1464 C C . ASP A 1 186 ? 2.615 10.139 -18.988 1.00 63.06 186 ASP A C 1
ATOM 1466 O O . ASP A 1 186 ? 2.589 11.044 -19.821 1.00 63.06 186 ASP A O 1
ATOM 1470 N N . GLU A 1 187 ? 3.758 9.813 -18.375 1.00 57.31 187 GLU A N 1
ATOM 1471 C CA . GLU A 1 187 ? 5.045 10.352 -18.813 1.00 57.31 187 GLU A CA 1
ATOM 1472 C C . GLU A 1 187 ? 5.357 9.744 -20.197 1.00 57.31 187 GLU A C 1
ATOM 1474 O O . GLU A 1 187 ? 5.474 8.519 -20.306 1.00 57.31 187 GLU A O 1
ATOM 1479 N N . PRO A 1 188 ? 5.419 10.556 -21.273 1.00 45.34 188 PRO A N 1
ATOM 1480 C CA . PRO A 1 188 ? 5.559 10.038 -22.627 1.00 45.34 188 PRO A CA 1
ATOM 1481 C C . PRO A 1 188 ? 6.920 9.351 -22.769 1.00 45.34 188 PRO A C 1
ATOM 1483 O O . PRO A 1 188 ? 7.957 10.013 -22.721 1.00 45.34 188 PRO A O 1
ATOM 1486 N N . VAL A 1 189 ? 6.891 8.024 -22.923 1.00 43.38 189 VAL A N 1
ATOM 1487 C CA . VAL A 1 189 ? 8.021 7.206 -23.395 1.00 43.38 189 VAL A CA 1
ATOM 1488 C C . VAL A 1 189 ? 8.244 7.449 -24.882 1.00 43.38 189 VAL A C 1
ATOM 1490 O O . VAL A 1 189 ? 7.237 7.467 -25.629 1.00 43.38 189 VAL A O 1
#

Sequence (189 aa):
MSRLSSIEAEARRGAEVDAFHESITLIHEWKPTSDVFALKNYMFALSALSSGSGAYINSYYRKVVKLRNQAFISTLLPVVILPSVVASLLHHHFVQRPLVLQTFQCPVCLELRGGAVQFFAGFVYPMVLGPLAAFQFATRLYTYALPSVSEPKAWIKEFFKMTRPVLPKLYVLAGLQVTVILALVDEPV

Radius of gyration: 21.14 Å; Cα contacts (8 Å, |Δi|>4): 160; chains: 1; bounding box: 47×50×52 Å

Nearest PDB structures (foldseek):
  4tx5-assembly1_B  TM=1.879E-01  e=7.957E-01  Homo sapiens
  8auw-assembly1_D  TM=1.865E-01  e=1.112E+00  Homo sapiens
  8e2i-assembly1_F  TM=1.834E-01  e=1.413E+00  Homo sapiens
  7m1t-assembly1_A  TM=1.793E-01  e=8.301E+00  Methanoculleus thermophilus